Protein AF-A0AAN7IZ22-F1 (afdb_monomer)

Radius of gyration: 24.94 Å; Cα contacts (8 Å, |Δi|>4): 185; chains: 1; bounding box: 73×34×59 Å

Solvent-accessible surface area (backbone atoms only — not comparable to full-atom values): 11691 Å² total; per-residue (Å²): 132,84,76,83,79,81,74,82,70,82,78,85,75,83,84,73,94,66,84,79,81,67,75,83,78,78,84,82,81,90,82,88,85,87,81,94,75,95,69,92,73,77,70,77,57,48,61,16,77,81,82,70,44,76,33,49,74,93,47,44,45,75,55,95,71,52,89,74,51,36,32,33,68,61,50,31,53,49,52,54,50,36,51,74,72,71,39,57,85,40,52,45,90,50,91,90,50,83,41,62,60,56,68,79,67,40,55,90,57,39,57,68,71,57,52,52,52,44,52,52,42,44,59,54,67,71,55,53,73,88,29,53,47,54,43,60,50,81,95,64,49,46,79,45,76,58,85,78,66,76,95,53,48,76,40,66,39,90,88,78,67,47,59,23,21,60,75,80,56,36,66,57,76,86,90,85,132

Sequence (177 aa):
MSSVISSRINRESPTPLVEEEYCSSSMKNHNGKGKETGQSSHSSQTLCMICMDGKVTSEMFTNNSCTHSFCADCISQYVATKLQENISSVKCPDPNCRDLLEPQCCRDIIPQEVFDRWGDALCQSLILRSQKFYCPYKDCSAMLLDDGGELVTASECQNCRRLFCARCRVSWHAGIY

Mean predicted aligned error: 13.52 Å

Structure (mmCIF, N/CA/C/O backbone):
data_AF-A0AAN7IZ22-F1
#
_entry.id   AF-A0AAN7IZ22-F1
#
loop_
_atom_site.group_PDB
_atom_site.id
_atom_site.type_symbol
_atom_site.label_atom_id
_atom_site.label_alt_id
_atom_site.label_comp_id
_atom_site.label_asym_id
_atom_site.label_entity_id
_atom_site.label_seq_id
_atom_site.pdbx_PDB_ins_code
_atom_site.Cartn_x
_atom_site.Cartn_y
_atom_site.C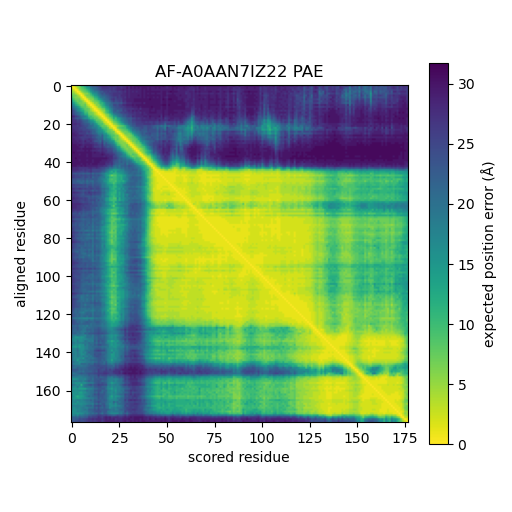artn_z
_atom_site.occupancy
_atom_site.B_iso_or_equiv
_atom_site.auth_seq_id
_atom_site.auth_comp_id
_atom_site.auth_asym_id
_atom_site.auth_atom_id
_atom_site.pdbx_PDB_model_num
ATOM 1 N N . MET A 1 1 ? 22.507 -22.922 -26.958 1.00 35.62 1 MET A N 1
ATOM 2 C CA . MET A 1 1 ? 22.661 -21.491 -26.623 1.00 35.62 1 MET A CA 1
ATOM 3 C C . MET A 1 1 ? 21.395 -21.091 -25.906 1.00 35.62 1 MET A C 1
ATOM 5 O O . MET A 1 1 ? 20.317 -21.342 -26.424 1.00 35.62 1 MET A O 1
ATOM 9 N N . SER A 1 2 ? 21.566 -20.782 -24.630 1.00 30.02 2 SER A N 1
ATOM 10 C CA . SER A 1 2 ? 20.849 -21.458 -23.552 1.00 30.02 2 SER A CA 1
ATOM 11 C C . SER A 1 2 ? 19.394 -21.038 -23.404 1.00 30.02 2 SER A C 1
ATOM 13 O O . SER A 1 2 ? 19.061 -19.859 -23.364 1.00 30.02 2 SER A O 1
ATOM 15 N N . SER A 1 3 ? 18.553 -22.064 -23.327 1.00 29.66 3 SER A N 1
ATOM 16 C CA . SER A 1 3 ? 17.127 -22.012 -23.066 1.00 29.66 3 SER A CA 1
ATOM 17 C C . SER A 1 3 ? 16.815 -21.303 -21.750 1.00 29.66 3 SER A C 1
ATOM 19 O O . SER A 1 3 ? 17.532 -21.450 -20.761 1.00 29.66 3 SER A O 1
ATOM 21 N N . VAL A 1 4 ? 15.691 -20.592 -21.746 1.00 34.78 4 VAL A N 1
ATOM 22 C CA . VAL A 1 4 ? 15.032 -20.064 -20.554 1.00 34.78 4 VAL A CA 1
ATOM 23 C C . VAL A 1 4 ? 14.775 -21.222 -19.590 1.00 34.78 4 VAL A C 1
ATOM 25 O O . VAL A 1 4 ? 13.954 -22.094 -19.874 1.00 34.78 4 VAL A O 1
ATOM 28 N N . ILE A 1 5 ? 15.450 -21.235 -18.441 1.00 31.55 5 ILE A N 1
ATOM 29 C CA . ILE A 1 5 ? 14.922 -21.963 -17.291 1.00 31.55 5 ILE A CA 1
ATOM 30 C C . ILE A 1 5 ? 13.798 -21.088 -16.753 1.00 31.55 5 ILE A C 1
ATOM 32 O O . ILE A 1 5 ? 14.019 -20.038 -16.154 1.00 31.55 5 ILE A O 1
ATOM 36 N N . SER A 1 6 ? 12.568 -21.510 -17.038 1.00 40.38 6 SER A N 1
ATOM 37 C CA . SER A 1 6 ? 11.410 -21.084 -16.273 1.00 40.38 6 SER A CA 1
ATOM 38 C C . SER A 1 6 ? 11.629 -21.554 -14.843 1.00 40.38 6 SER A C 1
ATOM 40 O O . SER A 1 6 ? 11.428 -22.723 -14.525 1.00 40.38 6 SER A O 1
ATOM 42 N N . SER A 1 7 ? 12.052 -20.650 -13.974 1.00 32.03 7 SER A N 1
ATOM 43 C CA . SER A 1 7 ? 11.978 -20.900 -12.547 1.00 32.03 7 SER A CA 1
ATOM 44 C C . SER A 1 7 ? 10.595 -20.456 -12.083 1.00 32.03 7 SER A C 1
ATOM 46 O O . SER A 1 7 ? 10.412 -19.353 -11.575 1.00 32.03 7 SER A O 1
ATOM 48 N N . ARG A 1 8 ? 9.600 -21.342 -12.237 1.00 49.38 8 ARG A N 1
ATOM 49 C CA . ARG A 1 8 ? 8.575 -21.459 -11.194 1.00 49.38 8 ARG A CA 1
ATOM 50 C C . ARG A 1 8 ? 9.318 -21.909 -9.944 1.00 49.38 8 ARG A C 1
ATOM 52 O O . ARG A 1 8 ? 9.562 -23.098 -9.766 1.00 49.38 8 ARG A O 1
ATOM 59 N N . ILE A 1 9 ? 9.725 -20.965 -9.109 1.00 36.72 9 ILE A N 1
ATOM 60 C CA . ILE A 1 9 ? 10.173 -21.307 -7.768 1.00 36.72 9 ILE A CA 1
ATOM 61 C C . ILE A 1 9 ? 8.914 -21.417 -6.913 1.00 36.72 9 ILE A C 1
ATOM 63 O O . ILE A 1 9 ? 8.447 -20.439 -6.340 1.00 36.72 9 ILE A O 1
ATOM 67 N N . 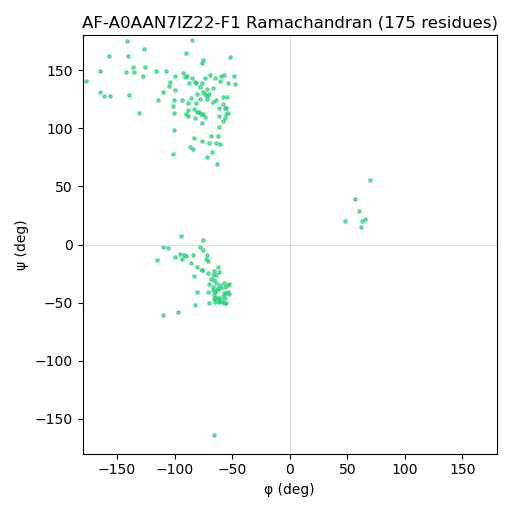ASN A 1 10 ? 8.383 -22.640 -6.841 1.00 41.31 10 ASN A N 1
ATOM 68 C CA . ASN A 1 10 ? 7.873 -23.135 -5.570 1.00 41.31 10 ASN A CA 1
ATOM 69 C C . ASN A 1 10 ? 9.038 -23.027 -4.582 1.00 41.31 10 ASN A C 1
ATOM 71 O O . ASN A 1 10 ? 10.034 -23.737 -4.714 1.00 41.31 10 ASN A O 1
ATOM 75 N N . ARG A 1 11 ? 8.944 -22.090 -3.640 1.00 30.34 11 ARG A N 1
ATOM 76 C CA . ARG A 1 11 ? 9.849 -21.999 -2.494 1.00 30.34 11 ARG A CA 1
ATOM 77 C C . ARG A 1 11 ? 9.107 -22.593 -1.305 1.00 30.34 11 ARG A C 1
ATOM 79 O O . ARG A 1 11 ? 8.581 -21.877 -0.467 1.00 30.34 11 ARG A O 1
ATOM 86 N N . GLU A 1 12 ? 9.056 -23.918 -1.260 1.00 44.09 12 GLU A N 1
ATOM 87 C CA . GLU A 1 12 ? 9.020 -24.611 0.024 1.00 44.09 12 GLU A CA 1
ATOM 88 C C . GLU A 1 12 ? 10.456 -24.624 0.549 1.00 44.09 12 GLU A C 1
ATOM 90 O O . GLU A 1 12 ? 11.346 -25.206 -0.069 1.00 44.09 12 GLU A O 1
ATOM 95 N N . SER A 1 13 ? 10.704 -23.919 1.651 1.00 35.62 13 SER A N 1
ATOM 96 C CA . SER A 1 13 ? 11.933 -24.041 2.444 1.00 35.62 13 SER A CA 1
ATOM 97 C C . SER A 1 13 ? 11.714 -23.376 3.811 1.00 35.62 13 SER A C 1
ATOM 99 O O . SER A 1 13 ? 10.882 -22.479 3.929 1.00 35.62 13 SER A O 1
ATOM 101 N N . PRO A 1 14 ? 12.395 -23.882 4.846 1.00 33.84 14 PRO A N 1
ATOM 102 C CA . PRO A 1 14 ? 11.817 -24.458 6.052 1.00 33.84 14 PRO A CA 1
ATOM 103 C C . PRO A 1 14 ? 11.280 -23.404 7.020 1.00 33.84 14 PRO A C 1
ATOM 105 O O . PRO A 1 14 ? 11.941 -22.404 7.287 1.00 33.84 14 PRO A O 1
ATOM 108 N N . THR A 1 15 ? 10.119 -23.688 7.602 1.00 31.62 15 THR A N 1
ATOM 109 C CA . THR A 1 15 ? 9.560 -22.977 8.754 1.00 31.62 15 THR A CA 1
ATOM 110 C C . THR A 1 15 ? 10.553 -22.983 9.924 1.00 31.62 15 THR A C 1
ATOM 112 O O . THR A 1 15 ? 10.839 -24.058 10.462 1.00 31.62 15 THR A O 1
ATOM 115 N N . PRO A 1 16 ? 11.054 -21.826 10.390 1.00 31.09 16 PRO A N 1
ATOM 116 C CA . PRO A 1 16 ? 11.344 -21.667 11.803 1.00 31.09 16 PRO A CA 1
ATOM 117 C C . PRO A 1 16 ? 9.987 -21.613 12.510 1.00 31.09 16 PRO A C 1
ATOM 119 O O . PRO A 1 16 ? 9.101 -20.876 12.082 1.00 31.09 16 PRO A O 1
ATOM 122 N N . LEU A 1 17 ? 9.802 -22.413 13.558 1.00 39.09 17 LEU A N 1
ATOM 123 C CA . LEU A 1 17 ? 8.637 -22.323 14.436 1.00 39.09 17 LEU A CA 1
ATOM 124 C C . LEU A 1 17 ? 8.662 -20.957 15.140 1.00 39.09 17 LEU A C 1
ATOM 126 O O . LEU A 1 17 ? 9.241 -20.815 16.212 1.00 39.09 17 LEU A O 1
ATOM 130 N N . VAL A 1 18 ? 8.093 -19.943 14.498 1.00 35.09 18 VAL A N 1
ATOM 131 C CA . VAL A 1 18 ? 7.563 -18.756 15.160 1.00 35.09 18 VAL A CA 1
ATOM 132 C C . VAL A 1 18 ? 6.061 -18.964 15.206 1.00 35.09 18 VAL A C 1
ATOM 134 O O . VAL A 1 18 ? 5.432 -19.206 14.181 1.00 35.09 18 VAL A O 1
ATOM 137 N N . GLU A 1 19 ? 5.529 -19.011 16.419 1.00 30.28 19 GLU A N 1
ATOM 138 C CA . GLU A 1 19 ? 4.123 -19.262 16.705 1.00 30.28 19 GLU A CA 1
ATOM 139 C C . GLU A 1 19 ? 3.265 -18.272 15.904 1.00 30.28 19 GLU A C 1
ATOM 141 O O . GLU A 1 19 ? 3.339 -17.060 16.103 1.00 30.28 19 GLU A O 1
ATOM 146 N N . GLU A 1 20 ? 2.499 -18.782 14.937 1.00 35.19 20 GLU A N 1
ATOM 147 C CA . GLU A 1 20 ? 1.505 -17.992 14.219 1.00 35.19 20 GLU A CA 1
ATOM 148 C C . GLU A 1 20 ? 0.383 -17.647 15.205 1.00 35.19 20 GLU A C 1
ATOM 150 O O . GLU A 1 20 ? -0.564 -18.414 15.383 1.00 35.19 20 GLU A O 1
ATOM 155 N N . GLU A 1 21 ? 0.467 -16.485 15.856 1.00 40.56 21 GLU A N 1
ATOM 156 C CA . GLU A 1 21 ? -0.692 -15.882 16.517 1.00 40.56 21 GLU A CA 1
ATOM 157 C C . GLU A 1 21 ? -1.649 -15.341 15.448 1.00 40.56 21 GLU A C 1
ATOM 159 O O . GLU A 1 21 ? -1.735 -14.147 15.157 1.00 40.56 21 GLU A O 1
ATOM 164 N N . TYR A 1 22 ? -2.356 -16.276 14.816 1.00 45.25 22 TYR A N 1
ATOM 165 C CA . TYR A 1 22 ? -3.443 -16.019 13.887 1.00 45.25 22 TYR A CA 1
ATOM 166 C C . TYR A 1 22 ? -4.528 -15.190 14.583 1.00 45.25 22 TYR A C 1
ATOM 168 O O . TYR A 1 22 ? -5.028 -15.553 15.652 1.00 45.25 22 TYR A O 1
ATOM 176 N N . CYS A 1 23 ? -4.907 -14.066 13.971 1.00 48.41 23 CYS A N 1
ATOM 177 C CA . CYS A 1 23 ? -6.002 -13.238 14.459 1.00 48.41 23 CYS A CA 1
ATOM 178 C C . CYS A 1 23 ? -7.275 -14.095 14.528 1.00 48.41 23 CYS A C 1
ATOM 180 O O . CYS A 1 23 ? -7.700 -14.678 13.531 1.00 48.41 23 CYS A O 1
ATOM 182 N N . SER A 1 24 ? -7.868 -14.216 15.717 1.00 42.28 24 SER A N 1
ATOM 183 C CA . SER A 1 24 ? -9.087 -15.000 15.915 1.00 42.28 24 SER A CA 1
ATOM 184 C C . SER A 1 24 ? -10.269 -14.299 15.240 1.00 42.28 24 SER A C 1
ATOM 186 O O . SER A 1 24 ? -10.983 -13.518 15.866 1.00 42.28 24 SER A O 1
ATOM 188 N N . SER A 1 25 ? -10.484 -14.573 13.951 1.00 40.84 25 SER A N 1
ATOM 189 C CA . SER A 1 25 ? -11.670 -14.133 13.217 1.00 40.84 25 SER A CA 1
ATOM 190 C C . SER A 1 25 ? -12.920 -14.739 13.856 1.00 40.84 25 SER A C 1
ATOM 192 O O . SER A 1 25 ? -13.169 -15.944 13.789 1.00 40.84 25 SER A O 1
ATOM 194 N N . SER A 1 26 ? -13.733 -13.897 14.493 1.00 44.09 26 SER A N 1
ATOM 195 C CA . SER A 1 26 ? -15.027 -14.305 15.035 1.00 44.09 26 SER A CA 1
ATOM 196 C C . SER A 1 26 ? -16.032 -14.469 13.887 1.00 44.09 26 SER A C 1
ATOM 198 O O . SER A 1 26 ? -16.403 -13.499 13.224 1.00 44.09 26 SER A O 1
ATOM 200 N N . MET A 1 27 ? -16.462 -15.708 13.624 1.00 36.00 27 MET A N 1
ATOM 201 C CA . MET A 1 27 ? -17.456 -16.038 12.596 1.00 36.00 27 MET A CA 1
ATOM 202 C C . MET A 1 27 ? -18.801 -15.355 12.902 1.00 36.00 27 MET A C 1
ATOM 204 O O . MET A 1 27 ? -19.443 -15.655 13.909 1.00 36.00 27 MET A O 1
ATOM 208 N N . LYS A 1 28 ? -19.274 -14.467 12.018 1.00 41.50 28 LYS A N 1
ATOM 209 C CA . LYS A 1 28 ? -20.623 -13.880 12.104 1.00 41.50 28 LYS A CA 1
ATOM 210 C C . LYS A 1 28 ? -21.623 -14.749 11.337 1.00 41.50 28 LYS A C 1
ATOM 212 O O . LYS A 1 28 ? -21.590 -14.808 10.113 1.00 41.50 28 LYS A O 1
ATOM 217 N N . ASN A 1 29 ? -22.542 -15.389 12.061 1.00 32.16 29 ASN A N 1
ATOM 218 C CA . ASN A 1 29 ? -23.747 -15.992 11.491 1.00 32.16 29 ASN A CA 1
ATOM 219 C C . ASN A 1 29 ? -24.872 -14.950 11.449 1.00 32.16 29 ASN A C 1
ATOM 221 O O . ASN A 1 29 ? -25.289 -14.434 12.485 1.00 32.16 29 ASN A O 1
ATOM 225 N N . HIS A 1 30 ? -25.401 -14.679 10.257 1.00 44.66 30 HIS A N 1
ATOM 226 C CA . HIS A 1 30 ? -26.660 -13.960 10.094 1.00 44.66 30 HIS A CA 1
ATOM 227 C C . HIS A 1 30 ? -27.826 -14.949 10.118 1.00 44.66 30 HIS A C 1
ATOM 229 O O . HIS A 1 30 ? -27.983 -15.738 9.191 1.00 44.66 30 HIS A O 1
ATOM 235 N N . ASN A 1 31 ? -28.700 -14.842 11.119 1.00 34.19 31 ASN A N 1
ATOM 236 C CA . ASN A 1 31 ? -30.130 -15.027 10.890 1.00 34.19 31 ASN A CA 1
ATOM 237 C C . ASN A 1 31 ? -30.943 -14.298 11.966 1.00 34.19 31 ASN A C 1
ATOM 239 O O . ASN A 1 31 ? -30.704 -14.471 13.158 1.00 34.19 31 ASN A O 1
ATOM 243 N N . GLY A 1 32 ? -31.895 -13.473 11.538 1.00 40.22 32 GLY A N 1
ATOM 244 C CA . GLY A 1 32 ? -32.789 -12.738 12.427 1.00 40.22 32 GLY A CA 1
ATOM 245 C C . GLY A 1 32 ? -34.158 -13.402 12.557 1.00 40.22 32 GLY A C 1
ATOM 246 O O . GLY A 1 32 ? -34.696 -13.910 11.577 1.00 40.22 32 GLY A O 1
ATOM 247 N N . LYS A 1 33 ? -34.755 -13.319 13.751 1.00 35.25 33 LYS A N 1
ATOM 248 C CA . LYS A 1 33 ? -36.136 -12.848 13.987 1.00 35.25 33 LYS A CA 1
ATOM 249 C C . LYS A 1 33 ? -36.439 -12.813 15.486 1.00 35.25 33 LYS A C 1
ATOM 251 O O . LYS A 1 33 ? -35.983 -13.662 16.241 1.00 35.25 33 LYS A O 1
ATOM 256 N N . GLY A 1 34 ? -37.160 -11.768 15.888 1.00 43.06 34 GLY A N 1
ATOM 257 C CA . GLY A 1 34 ? -37.189 -11.253 17.254 1.00 43.06 34 GLY A CA 1
ATOM 258 C C . GLY A 1 34 ? -38.156 -11.911 18.234 1.00 43.06 34 GLY A C 1
ATOM 259 O O . GLY A 1 34 ? -38.989 -12.743 17.877 1.00 43.06 34 GLY A O 1
ATOM 260 N N . LYS A 1 35 ? -38.063 -11.432 19.478 1.00 33.25 35 LYS A N 1
ATOM 261 C CA . LYS A 1 35 ? -39.174 -11.275 20.419 1.00 33.25 35 LYS A CA 1
ATOM 262 C C . LYS A 1 35 ? -38.745 -10.361 21.565 1.00 33.25 35 LYS A C 1
ATOM 264 O O . LYS A 1 35 ? -37.677 -10.533 22.142 1.00 33.25 35 LYS A O 1
ATOM 269 N N . GLU A 1 36 ? -39.590 -9.383 21.852 1.00 55.62 36 GLU A N 1
ATOM 270 C CA . GLU A 1 36 ? -39.454 -8.429 22.946 1.00 55.62 36 GLU A CA 1
ATOM 271 C C . GLU A 1 36 ? -39.719 -9.130 24.281 1.00 55.62 36 GLU A C 1
ATOM 273 O O . GLU A 1 36 ? -40.760 -9.759 24.446 1.00 55.62 36 GLU A O 1
ATOM 278 N N . THR A 1 37 ? -38.804 -8.994 25.241 1.00 36.72 37 THR A N 1
ATOM 279 C CA . THR A 1 37 ? -39.136 -8.951 26.674 1.00 36.72 37 THR A CA 1
ATOM 280 C C . THR A 1 37 ? -37.957 -8.343 27.420 1.00 36.72 37 THR A C 1
ATOM 282 O O . THR A 1 37 ? -36.816 -8.757 27.231 1.00 36.72 37 THR A O 1
ATOM 285 N N . GLY A 1 38 ? -38.237 -7.318 28.222 1.00 53.78 38 GLY A N 1
ATOM 286 C CA . GLY A 1 38 ? -37.229 -6.543 28.927 1.00 53.78 38 GLY A CA 1
ATOM 287 C C . GLY A 1 38 ? -36.463 -7.364 29.956 1.00 53.78 38 GLY A C 1
ATOM 288 O O . GLY A 1 38 ? -37.046 -7.898 30.893 1.00 53.78 38 GLY A O 1
ATOM 289 N N . GLN A 1 39 ? -35.144 -7.363 29.810 1.00 41.59 39 GLN A N 1
ATOM 290 C CA . GLN A 1 39 ? -34.175 -7.482 30.888 1.00 41.59 39 GLN A CA 1
ATOM 291 C C . GLN A 1 39 ? -33.049 -6.508 30.542 1.00 41.59 39 GLN A C 1
ATOM 293 O O . GLN A 1 39 ? -32.564 -6.497 29.413 1.00 41.59 39 GLN A O 1
ATOM 298 N N . SER A 1 40 ? -32.675 -5.650 31.491 1.00 52.59 40 SER A N 1
ATOM 299 C CA . SER A 1 40 ? -31.489 -4.801 31.378 1.00 52.59 40 SER A CA 1
ATOM 300 C C . SER A 1 40 ? -30.251 -5.696 31.419 1.00 52.59 40 SER A C 1
ATOM 302 O O . SER A 1 40 ? -29.614 -5.887 32.452 1.00 52.59 40 SER A O 1
ATOM 304 N N . SER A 1 41 ? -29.941 -6.323 30.290 1.00 50.78 41 SER A N 1
ATOM 305 C CA . SER A 1 41 ? -28.617 -6.844 30.017 1.00 50.78 41 SER A CA 1
ATOM 306 C C . SER A 1 41 ? -27.766 -5.634 29.671 1.00 50.78 41 SER A C 1
ATOM 308 O O . SER A 1 41 ? -27.702 -5.228 28.512 1.00 50.78 41 SER A O 1
ATOM 310 N N . HIS A 1 42 ? -27.154 -5.015 30.682 1.00 55.75 42 HIS A N 1
ATOM 311 C CA . HIS A 1 42 ? -26.012 -4.140 30.449 1.00 55.75 42 HIS A CA 1
ATOM 312 C C . HIS A 1 42 ? -24.919 -4.999 29.805 1.00 55.75 42 HIS A C 1
ATOM 314 O O . HIS A 1 42 ? -24.082 -5.578 30.492 1.00 55.75 42 HIS A O 1
ATOM 320 N N . SER A 1 43 ? -24.954 -5.136 28.478 1.00 68.19 43 SER A N 1
ATOM 321 C CA . SER A 1 43 ? -23.797 -5.584 27.719 1.00 68.19 43 SER A CA 1
ATOM 322 C C . SER A 1 43 ? -22.680 -4.615 28.074 1.00 68.19 43 SER A C 1
ATOM 324 O O . SER A 1 43 ? -22.840 -3.412 27.860 1.00 68.19 43 SER A O 1
ATOM 326 N N . SER A 1 44 ? -21.602 -5.100 28.681 1.00 83.69 44 SER A N 1
ATOM 327 C CA . SER A 1 44 ? -20.451 -4.267 29.009 1.00 83.69 44 SER A CA 1
ATOM 328 C C . SER A 1 44 ? -19.933 -3.643 27.713 1.00 83.69 44 SER A C 1
ATOM 330 O O . SER A 1 44 ? -19.399 -4.341 26.856 1.00 83.69 44 SER A O 1
ATOM 332 N N . GLN A 1 45 ? -20.184 -2.348 27.534 1.00 91.81 45 GLN A N 1
ATOM 333 C CA . GLN A 1 45 ? -19.705 -1.595 26.383 1.00 91.81 45 GLN A CA 1
ATOM 334 C C . GLN A 1 45 ? -18.282 -1.111 26.657 1.00 91.81 45 GLN A C 1
ATOM 336 O O . GLN A 1 45 ? -17.950 -0.726 27.779 1.00 91.81 45 GLN A O 1
ATOM 341 N N . THR A 1 46 ? -17.452 -1.107 25.623 1.00 93.94 46 THR A N 1
ATOM 342 C CA . THR A 1 46 ? -16.117 -0.509 25.633 1.00 93.94 46 THR A CA 1
ATOM 343 C C . THR A 1 46 ? -16.165 0.816 24.883 1.00 93.94 46 THR A C 1
ATOM 345 O O . THR A 1 46 ? -16.845 0.935 23.867 1.00 93.94 46 THR A O 1
ATOM 348 N N . LEU A 1 47 ? -15.467 1.829 25.390 1.00 96.00 47 LEU A N 1
ATOM 349 C CA . LEU A 1 47 ? -15.415 3.146 24.761 1.00 96.00 47 LEU A CA 1
ATOM 350 C C . LEU A 1 47 ? -14.403 3.146 23.606 1.00 96.00 47 LEU A C 1
ATOM 352 O O . LEU A 1 47 ? -13.252 2.751 23.791 1.00 96.00 47 LEU A O 1
ATOM 356 N N . CYS A 1 48 ? -14.810 3.614 22.427 1.00 97.31 48 CYS A N 1
ATOM 357 C CA . CYS A 1 48 ? -13.889 3.869 21.321 1.00 97.31 48 CYS A CA 1
ATOM 358 C C . CYS A 1 48 ? -13.138 5.187 21.548 1.00 97.31 48 CYS A C 1
ATOM 360 O O . CYS A 1 48 ? -13.762 6.238 21.655 1.00 97.31 48 CYS A O 1
ATOM 362 N N . MET A 1 49 ? -11.804 5.168 21.530 1.00 95.81 49 MET A N 1
ATOM 363 C CA . MET A 1 49 ? -10.988 6.364 21.796 1.00 95.81 49 MET A CA 1
ATOM 364 C C . MET A 1 49 ? -10.935 7.381 20.638 1.00 95.81 49 MET A C 1
ATOM 366 O O . MET A 1 49 ? -10.348 8.449 20.796 1.00 95.81 49 MET A O 1
ATOM 370 N N . ILE A 1 50 ? -11.529 7.070 19.478 1.00 97.25 50 ILE A N 1
ATOM 371 C CA . ILE A 1 50 ? -11.610 7.988 18.324 1.00 97.25 50 ILE A CA 1
ATOM 372 C C . ILE A 1 50 ? -12.959 8.707 18.296 1.00 97.25 50 ILE A C 1
ATOM 374 O O . ILE A 1 50 ? -12.997 9.934 18.311 1.00 97.25 50 ILE A O 1
ATOM 378 N N . CYS A 1 51 ? -14.066 7.958 18.248 1.00 97.81 51 CYS A N 1
ATOM 379 C CA . CYS A 1 51 ? -15.405 8.548 18.160 1.00 97.81 51 CYS A CA 1
ATOM 380 C C . CYS A 1 51 ? -16.052 8.820 19.524 1.00 97.81 51 CYS A C 1
ATOM 382 O O . CYS A 1 51 ? -17.064 9.506 19.571 1.00 97.81 51 CYS A O 1
ATOM 384 N N . MET A 1 52 ? -15.465 8.322 20.619 1.00 96.31 52 MET A N 1
ATOM 385 C CA . MET A 1 52 ? -15.977 8.456 21.991 1.00 96.31 52 MET A CA 1
ATOM 386 C C . MET A 1 52 ? -17.347 7.796 22.227 1.00 96.31 52 MET A C 1
ATOM 388 O O . MET A 1 52 ? -18.020 8.102 23.209 1.00 96.31 52 MET A O 1
ATOM 392 N N . ASP A 1 53 ? -17.743 6.851 21.370 1.00 97.19 53 ASP A N 1
ATOM 393 C CA . ASP A 1 53 ? -18.977 6.079 21.533 1.00 97.19 53 ASP A CA 1
ATOM 394 C C . ASP A 1 53 ? -18.737 4.769 22.292 1.00 97.19 53 ASP A C 1
ATOM 396 O O . ASP A 1 53 ? -17.694 4.121 22.142 1.00 97.19 53 ASP A O 1
ATOM 400 N N . GLY A 1 54 ? -19.744 4.343 23.060 1.00 96.19 54 GLY A N 1
ATOM 401 C CA . GLY A 1 54 ? -19.806 3.006 23.647 1.00 96.19 54 GLY A CA 1
ATOM 402 C C . GLY A 1 54 ? -20.140 1.955 22.590 1.00 96.19 54 GLY A C 1
ATOM 403 O O . GLY A 1 54 ? -21.099 2.103 21.833 1.00 96.19 54 GLY A O 1
ATOM 404 N N . LYS A 1 55 ? -19.346 0.890 22.541 1.00 96.19 55 LYS A N 1
ATOM 405 C CA . LYS A 1 55 ? -19.440 -0.186 21.552 1.00 96.19 55 LYS A CA 1
ATOM 406 C C . LYS A 1 55 ? -19.504 -1.532 22.241 1.00 96.19 55 LYS A C 1
ATOM 408 O O . LYS A 1 55 ? -18.871 -1.744 23.275 1.00 96.19 55 LYS A O 1
ATOM 413 N N . VAL A 1 56 ? -20.261 -2.460 21.673 1.00 95.00 56 VAL A N 1
ATOM 414 C CA . VAL A 1 56 ? -20.224 -3.854 22.133 1.00 95.00 56 VAL A CA 1
ATOM 415 C C . VAL A 1 56 ? -18.947 -4.535 21.639 1.00 95.00 56 VAL A C 1
ATOM 417 O O . VAL A 1 56 ? -18.352 -4.113 20.651 1.00 95.00 56 VAL A O 1
ATOM 420 N N . THR A 1 57 ? -18.525 -5.620 22.290 1.00 92.19 57 THR A N 1
ATOM 421 C CA . THR A 1 57 ? -17.275 -6.327 21.953 1.00 92.19 57 THR A CA 1
ATOM 422 C C . THR A 1 57 ? -17.172 -6.717 20.473 1.00 92.19 57 THR A C 1
ATOM 424 O O . THR A 1 57 ? -16.091 -6.653 19.905 1.00 92.19 57 THR A O 1
ATOM 427 N N . SER A 1 58 ? -18.285 -7.059 19.815 1.00 92.31 58 SER A N 1
ATOM 428 C CA . SER A 1 58 ? -18.321 -7.426 18.387 1.00 92.31 58 SER A CA 1
ATOM 429 C C . SER A 1 58 ? -18.129 -6.256 17.409 1.00 92.31 58 SER A C 1
ATOM 431 O O . SER A 1 58 ? -17.945 -6.490 16.211 1.00 92.31 58 SER A O 1
ATOM 433 N N . GLU A 1 59 ? -18.210 -5.018 17.897 1.00 94.81 59 GLU A N 1
ATOM 434 C CA . GLU A 1 59 ? -17.953 -3.781 17.148 1.00 94.81 59 GLU A CA 1
ATOM 435 C C . GLU A 1 59 ? -16.546 -3.228 17.417 1.00 94.81 59 GLU A C 1
ATOM 437 O O . GLU A 1 59 ? -16.101 -2.308 16.728 1.00 94.81 59 GLU A O 1
ATOM 442 N N . MET A 1 60 ? -15.846 -3.767 18.419 1.00 95.19 60 MET A N 1
ATOM 443 C CA . MET A 1 60 ? -14.484 -3.371 18.752 1.00 95.19 60 MET A CA 1
ATOM 444 C C . MET A 1 60 ? -13.482 -4.073 17.843 1.00 95.19 60 MET A C 1
ATOM 446 O O . MET A 1 60 ? -13.595 -5.261 17.549 1.00 95.19 60 MET A O 1
ATOM 450 N N . PHE A 1 61 ? -12.477 -3.324 17.409 1.00 95.38 61 PHE A N 1
ATOM 451 C CA . PHE A 1 61 ? -11.312 -3.871 16.739 1.00 95.38 61 PHE A CA 1
ATOM 452 C C . PHE A 1 61 ? -10.323 -4.395 17.779 1.00 95.38 61 PHE A C 1
ATOM 454 O O . PHE A 1 61 ? -10.115 -3.770 18.820 1.00 95.38 61 PHE A O 1
ATOM 461 N N . THR A 1 62 ? -9.702 -5.537 17.493 1.00 88.56 62 THR A N 1
ATOM 462 C CA . THR A 1 62 ? -8.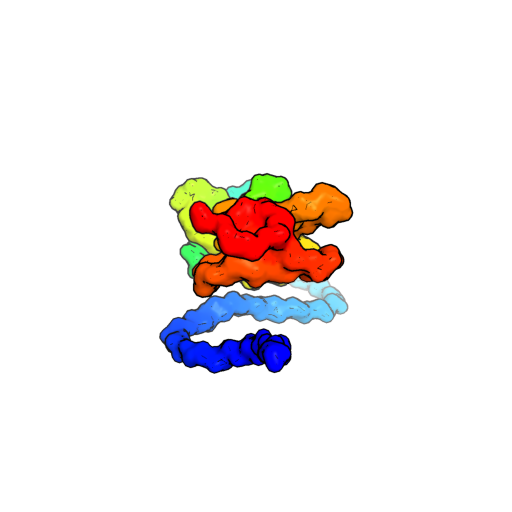643 -6.106 18.331 1.00 88.56 62 THR A CA 1
ATOM 463 C C . THR A 1 62 ? -7.343 -6.100 17.548 1.00 88.56 62 THR A C 1
ATOM 465 O O . THR A 1 62 ? -7.274 -6.638 16.445 1.00 88.56 62 THR A O 1
ATOM 468 N N . ASN A 1 63 ? -6.321 -5.472 18.123 1.00 85.62 63 ASN A N 1
ATOM 469 C CA . ASN A 1 63 ? -4.964 -5.516 17.608 1.00 85.62 63 ASN A CA 1
ATOM 470 C C . ASN A 1 63 ? -4.128 -6.448 18.488 1.00 85.62 63 ASN A C 1
ATOM 472 O O . ASN A 1 63 ? -4.195 -6.345 19.710 1.00 85.62 63 ASN A O 1
ATOM 476 N N . ASN A 1 64 ? -3.303 -7.301 17.886 1.00 85.31 64 ASN A N 1
ATOM 477 C CA . ASN A 1 64 ? -2.451 -8.218 18.647 1.00 85.31 64 ASN A CA 1
ATOM 478 C C . ASN A 1 64 ? -1.236 -7.496 19.256 1.00 85.31 64 ASN A C 1
ATOM 480 O O . ASN A 1 64 ? -0.669 -7.956 20.240 1.00 85.31 64 ASN A O 1
ATOM 484 N N . SER A 1 65 ? -0.846 -6.344 18.701 1.00 87.56 65 SER A N 1
ATOM 485 C CA . SER A 1 65 ? 0.375 -5.636 19.099 1.00 87.56 65 SER A CA 1
ATOM 486 C C . SER A 1 65 ? 0.175 -4.564 20.179 1.00 87.56 65 SER A C 1
ATOM 488 O O . SER A 1 65 ? 1.155 -4.124 20.768 1.00 87.56 65 SER A O 1
ATOM 490 N N . CYS A 1 66 ? -1.064 -4.158 20.495 1.00 93.81 66 CYS A N 1
ATOM 491 C CA . CYS A 1 66 ? -1.344 -3.189 21.566 1.00 93.81 66 CYS A CA 1
ATOM 492 C C . CYS A 1 66 ? -2.778 -3.300 22.117 1.00 93.81 66 CYS A C 1
ATOM 494 O O . CYS A 1 66 ? -3.674 -3.777 21.430 1.00 93.81 66 CYS A O 1
ATOM 496 N N . THR A 1 67 ? -3.037 -2.746 23.305 1.00 92.44 67 THR A N 1
ATOM 497 C CA . THR A 1 67 ? -4.347 -2.806 23.994 1.00 92.44 67 THR A CA 1
ATOM 498 C C . THR A 1 67 ? -5.267 -1.600 23.747 1.00 92.44 67 THR A C 1
ATOM 500 O O . THR A 1 67 ? -6.313 -1.466 24.390 1.00 92.44 67 THR A O 1
ATOM 503 N N . HIS A 1 68 ? -4.900 -0.694 22.837 1.00 95.31 68 HIS A N 1
ATOM 504 C CA . HIS A 1 68 ? -5.687 0.509 22.563 1.00 95.31 68 HIS A CA 1
ATOM 505 C C . HIS A 1 68 ? -7.040 0.166 21.925 1.00 95.31 68 HIS A C 1
ATOM 507 O O . HIS A 1 68 ? -7.133 -0.645 21.007 1.00 95.31 68 HIS A O 1
ATOM 513 N N . SER A 1 69 ? -8.098 0.798 22.434 1.00 94.56 69 SER A N 1
ATOM 514 C CA . SER A 1 69 ? -9.484 0.433 22.140 1.00 94.56 69 SER A CA 1
ATOM 515 C C . SER A 1 69 ? -10.111 1.349 21.090 1.00 94.56 69 SER A C 1
ATOM 517 O O . SER A 1 69 ? -10.376 2.527 21.339 1.00 94.56 69 SER A O 1
ATOM 519 N N . PHE A 1 70 ? -10.406 0.781 19.921 1.00 97.06 70 PHE A N 1
ATOM 520 C CA . PHE A 1 70 ? -11.057 1.468 18.807 1.00 97.06 70 PHE A CA 1
ATOM 521 C C . PHE A 1 70 ? -12.162 0.592 18.221 1.00 97.06 70 PHE A C 1
ATOM 523 O O . PHE A 1 70 ? -12.052 -0.632 18.223 1.00 97.06 70 PHE A O 1
ATOM 530 N N . CYS A 1 71 ? -13.225 1.200 17.698 1.00 97.56 71 CYS A N 1
ATOM 531 C CA . CYS A 1 71 ? -14.232 0.448 16.957 1.00 97.56 71 CYS A CA 1
ATOM 532 C C . CYS A 1 71 ? -13.740 0.094 15.547 1.00 97.56 71 CYS A C 1
ATOM 534 O O . CYS A 1 71 ? -12.889 0.786 14.978 1.00 97.56 71 CYS A O 1
ATOM 536 N N . ALA A 1 72 ? -14.312 -0.965 14.976 1.00 96.94 72 ALA A N 1
ATOM 537 C CA . ALA A 1 72 ? -14.015 -1.428 13.625 1.00 96.94 72 ALA A CA 1
ATOM 538 C C . ALA A 1 72 ? -14.206 -0.324 12.571 1.00 96.94 72 ALA A C 1
ATOM 540 O O . ALA A 1 72 ? -13.344 -0.151 11.713 1.00 96.94 72 ALA A O 1
ATOM 541 N N . ASP A 1 73 ? -15.276 0.471 12.678 1.00 97.25 73 ASP A N 1
ATOM 542 C CA . ASP A 1 73 ? -15.572 1.551 11.726 1.00 97.25 73 ASP A CA 1
ATOM 543 C C . ASP A 1 73 ? -14.477 2.628 11.726 1.00 97.25 73 ASP A C 1
ATOM 545 O O . ASP A 1 73 ? -13.989 3.033 10.669 1.00 97.25 73 ASP A O 1
ATOM 549 N N . CYS A 1 74 ? -14.036 3.059 12.915 1.00 98.19 74 CYS A N 1
ATOM 550 C CA . CYS A 1 74 ? -12.977 4.056 13.044 1.00 98.19 74 CYS A CA 1
ATOM 551 C C . CYS A 1 74 ? -11.641 3.534 12.513 1.00 98.19 74 CYS A C 1
ATOM 553 O O . CYS A 1 74 ? -10.933 4.281 11.841 1.00 98.19 74 CYS A O 1
ATOM 555 N N . ILE A 1 75 ? -11.298 2.268 12.774 1.00 97.44 75 ILE A N 1
ATOM 556 C CA . ILE A 1 75 ? -10.079 1.661 12.222 1.00 97.44 75 ILE A CA 1
ATOM 557 C C . ILE A 1 75 ? -10.169 1.541 10.705 1.00 97.44 75 ILE A C 1
ATOM 559 O O . ILE A 1 75 ? -9.219 1.899 10.013 1.00 97.44 75 ILE A O 1
ATOM 563 N N . SER A 1 76 ? -11.315 1.115 10.177 1.00 96.88 76 SER A N 1
ATOM 564 C CA . SER A 1 76 ? -11.535 0.984 8.739 1.00 96.88 76 SER A CA 1
ATOM 565 C C . SER A 1 76 ? -11.333 2.317 8.012 1.00 96.88 76 SER A C 1
ATOM 567 O O . SER A 1 76 ? -10.541 2.417 7.070 1.00 96.88 76 SER A O 1
ATOM 569 N N . GLN A 1 77 ? -11.953 3.384 8.522 1.00 97.38 77 GLN A N 1
ATOM 570 C CA . GLN A 1 77 ? -11.798 4.730 7.976 1.00 97.38 77 GLN A CA 1
ATOM 571 C C . GLN A 1 77 ? -10.376 5.280 8.155 1.00 97.38 77 GLN A C 1
ATOM 573 O O . GLN A 1 77 ? -9.841 5.927 7.249 1.00 97.38 77 GLN A O 1
ATOM 578 N N . TYR A 1 78 ? -9.745 5.020 9.300 1.00 97.50 78 TYR A N 1
ATOM 579 C CA . TYR A 1 78 ? -8.372 5.438 9.573 1.00 97.50 78 TYR A CA 1
ATOM 580 C C . TYR A 1 78 ? -7.384 4.801 8.588 1.00 97.50 78 TYR A C 1
ATOM 582 O O . TYR A 1 78 ? -6.601 5.516 7.961 1.00 97.50 78 TYR A O 1
ATOM 590 N N . VAL A 1 79 ? -7.466 3.481 8.391 1.00 97.06 79 VAL A N 1
ATOM 591 C CA . VAL A 1 79 ? -6.649 2.738 7.420 1.00 97.06 79 VAL A CA 1
ATOM 592 C C . VAL A 1 79 ? -6.851 3.302 6.017 1.00 97.06 79 VAL A C 1
ATOM 594 O O . VAL A 1 79 ? -5.877 3.658 5.353 1.00 97.06 79 VAL A O 1
ATOM 597 N N . ALA A 1 80 ? -8.104 3.457 5.577 1.00 95.81 80 ALA A N 1
ATOM 598 C CA . ALA A 1 80 ? -8.408 4.011 4.260 1.00 95.81 80 ALA A CA 1
ATOM 599 C C . ALA A 1 80 ? -7.795 5.409 4.065 1.00 95.81 80 ALA A C 1
ATOM 601 O O . ALA A 1 80 ? -7.214 5.691 3.015 1.00 95.81 80 ALA A O 1
ATOM 602 N N . THR A 1 81 ? -7.860 6.259 5.093 1.00 96.25 81 THR A N 1
ATOM 603 C CA . THR A 1 81 ? -7.267 7.605 5.079 1.00 96.25 81 THR A CA 1
ATOM 604 C C . THR A 1 81 ? -5.742 7.541 4.970 1.00 96.25 81 THR A C 1
ATOM 606 O O . THR A 1 81 ? -5.157 8.219 4.128 1.00 96.25 81 THR A O 1
ATOM 609 N N . LYS A 1 82 ? -5.074 6.677 5.746 1.00 96.44 82 LYS A N 1
ATOM 610 C CA . LYS A 1 82 ? -3.609 6.531 5.686 1.00 96.44 82 LYS A CA 1
ATOM 611 C C . LYS A 1 82 ? -3.123 6.051 4.323 1.00 96.44 82 LYS A C 1
ATOM 613 O O . LYS A 1 82 ? -2.126 6.554 3.810 1.00 96.44 82 LYS A O 1
ATOM 618 N N . LEU A 1 83 ? -3.865 5.150 3.688 1.00 94.56 83 LEU A N 1
ATOM 619 C CA . LEU A 1 83 ? -3.547 4.686 2.339 1.00 94.56 83 LEU A CA 1
ATOM 620 C C . LEU A 1 83 ? -3.777 5.765 1.274 1.00 94.56 83 LEU A C 1
ATOM 622 O O . LEU A 1 83 ? -3.010 5.838 0.317 1.00 94.56 83 LEU A O 1
ATOM 626 N N . GLN A 1 84 ? -4.776 6.638 1.440 1.00 93.69 84 GLN A N 1
ATOM 627 C CA . GLN A 1 84 ? -4.935 7.827 0.588 1.00 93.69 84 GLN A CA 1
ATOM 628 C C . GLN A 1 84 ? -3.763 8.810 0.749 1.00 93.69 84 GLN A C 1
ATOM 630 O O . GLN A 1 84 ? -3.332 9.417 -0.229 1.00 93.69 84 GLN A O 1
ATOM 635 N N . GLU A 1 85 ? -3.19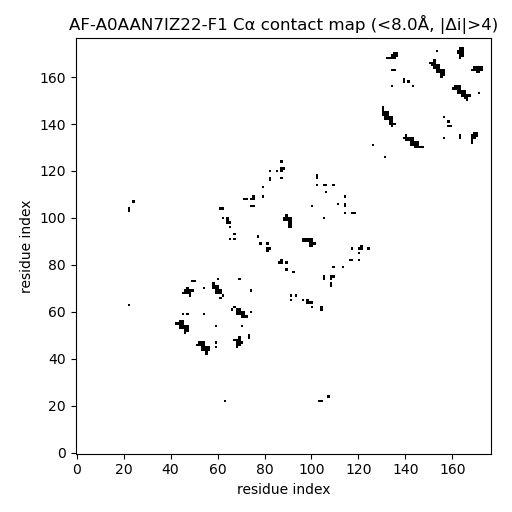0 8.908 1.950 1.00 94.50 85 GLU A N 1
ATOM 636 C CA . GLU A 1 85 ? -1.977 9.687 2.242 1.00 94.50 85 GLU A CA 1
ATOM 637 C C . GLU A 1 85 ? -0.678 9.016 1.737 1.00 94.50 85 GLU A C 1
ATOM 639 O O . GLU A 1 85 ? 0.411 9.550 1.946 1.00 94.50 85 GLU A O 1
ATOM 644 N N . ASN A 1 86 ? -0.762 7.871 1.042 1.00 91.31 86 ASN A N 1
ATOM 645 C CA . ASN A 1 86 ? 0.372 7.036 0.614 1.00 91.31 86 ASN A CA 1
ATOM 646 C C . ASN A 1 86 ? 1.233 6.507 1.779 1.00 91.31 86 ASN A C 1
ATOM 648 O O . ASN A 1 86 ? 2.431 6.260 1.622 1.00 91.31 86 ASN A O 1
ATOM 652 N N . ILE A 1 87 ? 0.628 6.310 2.951 1.00 93.75 87 ILE A N 1
ATOM 653 C CA . ILE A 1 87 ? 1.269 5.728 4.131 1.00 93.75 87 ILE A CA 1
ATOM 654 C C . ILE A 1 87 ? 0.854 4.255 4.224 1.00 93.75 87 ILE A C 1
ATOM 656 O O . ILE A 1 87 ? -0.225 3.937 4.713 1.00 93.75 87 ILE A O 1
ATOM 660 N N . SER A 1 88 ? 1.716 3.346 3.757 1.00 93.88 88 SER A N 1
ATOM 661 C CA . SER A 1 88 ? 1.475 1.893 3.815 1.00 93.88 88 SER A CA 1
ATOM 662 C C . SER A 1 88 ? 1.857 1.263 5.158 1.00 93.88 88 SER A C 1
ATOM 664 O O . SER A 1 88 ? 1.270 0.261 5.561 1.00 93.88 88 SER A O 1
ATOM 666 N N . SER A 1 89 ? 2.809 1.858 5.883 1.00 94.44 89 SER A N 1
ATOM 667 C CA . SER A 1 89 ? 3.144 1.480 7.260 1.00 94.44 89 SER A CA 1
ATOM 668 C C . SER A 1 89 ? 2.191 2.187 8.225 1.00 94.44 89 SER A C 1
ATOM 670 O O . SER A 1 89 ? 2.479 3.268 8.745 1.00 94.44 89 SER A O 1
ATOM 672 N N . VAL A 1 90 ? 1.006 1.603 8.398 1.00 95.62 90 VAL A N 1
ATOM 673 C CA . VAL A 1 90 ? -0.054 2.156 9.245 1.00 95.62 90 VAL A CA 1
ATOM 674 C C . VAL A 1 90 ? 0.219 1.792 10.702 1.00 95.62 90 VAL A C 1
ATOM 676 O O . VAL A 1 90 ? 0.324 0.620 11.054 1.00 95.62 90 VAL A O 1
ATOM 679 N N . LYS A 1 91 ? 0.341 2.809 11.555 1.00 96.06 91 LYS A N 1
ATOM 680 C CA . LYS A 1 91 ? 0.516 2.648 13.004 1.00 96.06 91 LYS A CA 1
ATOM 681 C C . LYS A 1 91 ? -0.829 2.621 13.716 1.00 96.06 91 LYS A C 1
ATOM 683 O O . LYS A 1 91 ? -1.837 3.046 13.158 1.00 96.06 91 LYS A O 1
ATOM 688 N N . CYS A 1 92 ? -0.821 2.174 14.964 1.00 96.69 92 CYS A N 1
ATOM 689 C CA . CYS A 1 92 ? -1.916 2.398 15.893 1.00 96.69 92 CYS A CA 1
ATOM 690 C C . CYS A 1 92 ? -2.346 3.886 15.874 1.00 96.69 92 CYS A C 1
ATOM 692 O O . CYS A 1 92 ? -1.479 4.765 15.853 1.00 96.69 92 CYS A O 1
ATOM 694 N N . PRO A 1 93 ? -3.658 4.195 15.892 1.00 96.69 93 PRO A N 1
ATOM 695 C CA . PRO A 1 93 ? -4.140 5.575 15.949 1.00 96.69 93 PRO A CA 1
ATOM 696 C C . PRO A 1 93 ? -3.739 6.338 17.218 1.00 96.69 93 PRO A C 1
ATOM 698 O O . PRO A 1 93 ? -3.793 7.567 17.213 1.00 96.69 93 PRO A O 1
ATOM 701 N N . ASP A 1 94 ? -3.357 5.640 18.296 1.00 96.12 94 ASP A N 1
ATOM 702 C CA . ASP A 1 94 ? -2.854 6.288 19.507 1.00 96.12 94 ASP A CA 1
ATOM 703 C C . ASP A 1 94 ? -1.504 6.985 19.224 1.00 96.12 94 ASP A C 1
ATOM 705 O O . ASP A 1 94 ? -0.548 6.317 18.819 1.00 96.12 94 ASP A O 1
ATOM 709 N N . PRO A 1 95 ? -1.376 8.308 19.455 1.00 92.69 95 PRO A N 1
ATOM 710 C CA . PRO A 1 95 ? -0.170 9.067 19.112 1.00 92.69 95 PRO A CA 1
ATOM 711 C C . PRO A 1 95 ? 1.113 8.615 19.822 1.00 92.69 95 PRO A C 1
ATOM 713 O O . PRO A 1 95 ? 2.211 8.886 19.330 1.00 92.69 95 PRO A O 1
ATOM 716 N N . ASN A 1 96 ? 0.994 7.968 20.982 1.00 94.75 96 ASN A N 1
ATOM 717 C CA . ASN A 1 96 ? 2.128 7.504 21.779 1.00 94.75 96 ASN A CA 1
ATOM 718 C C . ASN A 1 96 ? 2.471 6.034 21.503 1.00 94.75 96 ASN A C 1
ATOM 720 O O . ASN A 1 96 ? 3.512 5.546 21.950 1.00 94.75 96 ASN A O 1
ATOM 724 N N . CYS A 1 97 ? 1.631 5.335 20.742 1.00 95.50 97 CYS A N 1
ATOM 725 C CA . CYS A 1 97 ? 1.841 3.956 20.346 1.00 95.50 97 CYS A CA 1
ATOM 726 C C . CYS A 1 97 ? 2.660 3.876 19.050 1.00 95.50 97 CYS A C 1
ATOM 728 O O . CYS A 1 97 ? 2.490 4.656 18.110 1.00 95.50 97 CYS A O 1
ATOM 730 N N . ARG A 1 98 ? 3.594 2.924 18.996 1.00 94.25 98 ARG A N 1
ATOM 731 C CA . ARG A 1 98 ? 4.450 2.692 17.819 1.00 94.25 98 ARG A CA 1
ATOM 732 C C . ARG A 1 98 ? 4.121 1.398 17.088 1.00 94.25 98 ARG A C 1
ATOM 734 O O . ARG A 1 98 ? 4.734 1.138 16.054 1.00 94.25 98 ARG A O 1
ATOM 741 N N . ASP A 1 99 ? 3.171 0.638 17.615 1.00 95.25 99 ASP A N 1
ATOM 742 C CA . ASP A 1 99 ? 2.783 -0.652 17.079 1.00 95.25 99 ASP A CA 1
ATOM 743 C C . ASP A 1 99 ? 2.077 -0.487 15.735 1.00 95.25 99 ASP A C 1
ATOM 745 O O . ASP A 1 99 ? 1.395 0.513 15.479 1.00 95.25 99 ASP A O 1
ATOM 749 N N . LEU A 1 100 ? 2.291 -1.454 14.848 1.00 93.88 100 LEU A N 1
ATOM 750 C CA . LEU A 1 100 ? 1.720 -1.452 13.509 1.00 93.88 100 LEU A CA 1
ATOM 751 C C . LEU A 1 100 ? 0.355 -2.131 13.509 1.00 93.88 100 LEU A C 1
ATOM 753 O O . LEU A 1 100 ? 0.133 -3.107 14.226 1.00 93.88 100 LEU A O 1
ATOM 757 N N . LEU A 1 101 ? -0.535 -1.616 12.664 1.00 94.44 101 LEU A N 1
ATOM 758 C CA . LEU A 1 101 ? -1.738 -2.329 12.269 1.00 94.44 101 LEU A CA 1
ATOM 759 C C . LEU A 1 101 ? -1.378 -3.276 11.130 1.00 94.44 101 LEU A C 1
ATOM 761 O O . LEU A 1 101 ? -0.989 -2.840 10.045 1.00 94.44 101 LEU A O 1
ATOM 765 N N . GLU A 1 102 ? -1.516 -4.573 11.377 1.00 89.62 102 GLU A N 1
ATOM 766 C CA . GLU A 1 102 ? -1.326 -5.572 10.334 1.00 89.62 102 GLU A CA 1
ATOM 767 C C . GLU A 1 102 ? -2.562 -5.638 9.424 1.00 89.62 102 GLU A C 1
ATOM 769 O O . GLU A 1 102 ? -3.692 -5.696 9.928 1.00 89.62 102 GLU A O 1
ATOM 774 N N . PRO A 1 103 ? -2.383 -5.686 8.087 1.00 92.19 103 PRO A N 1
ATOM 775 C CA . PRO A 1 103 ? -3.501 -5.807 7.152 1.00 92.19 103 PRO A CA 1
ATOM 776 C C . PRO A 1 103 ? -4.408 -6.997 7.467 1.00 92.19 103 PRO A C 1
ATOM 778 O O . PRO A 1 103 ? -5.626 -6.897 7.328 1.00 92.19 103 PRO A O 1
ATOM 781 N N . GLN A 1 104 ? -3.823 -8.099 7.945 1.00 90.56 104 GLN A N 1
ATOM 782 C CA . GLN A 1 104 ? -4.540 -9.339 8.238 1.00 90.56 104 GLN A CA 1
ATOM 783 C C . GLN A 1 104 ? -5.588 -9.151 9.340 1.00 90.56 104 GLN A C 1
ATOM 785 O O . GLN A 1 104 ? -6.708 -9.634 9.198 1.00 90.56 104 GLN A O 1
ATOM 790 N N . CYS A 1 105 ? -5.274 -8.367 10.375 1.00 89.62 105 CYS A N 1
ATOM 791 C CA . CYS A 1 105 ? -6.220 -8.021 11.438 1.00 89.62 105 CYS A CA 1
ATOM 792 C C . CYS A 1 105 ? -7.367 -7.140 10.921 1.00 89.62 105 CYS A C 1
ATOM 794 O O . CYS A 1 105 ? -8.461 -7.138 11.478 1.00 89.62 105 CYS A O 1
ATOM 796 N N . CYS A 1 106 ? -7.134 -6.387 9.845 1.00 93.44 106 CYS A N 1
ATOM 797 C CA . CYS A 1 106 ? -8.104 -5.451 9.286 1.00 93.44 106 CYS A CA 1
ATOM 798 C C . CYS A 1 106 ? -8.989 -6.071 8.191 1.00 93.44 106 CYS A C 1
ATOM 800 O O . CYS A 1 106 ? -9.951 -5.433 7.767 1.00 93.44 106 CYS A O 1
ATOM 802 N N . ARG A 1 107 ? -8.685 -7.292 7.729 1.00 92.94 107 ARG A N 1
ATOM 803 C CA . ARG A 1 107 ? -9.299 -7.916 6.544 1.00 92.94 107 ARG A CA 1
ATOM 804 C C . ARG A 1 107 ? -10.826 -7.957 6.590 1.00 92.94 107 ARG A C 1
ATOM 806 O O . ARG A 1 107 ? -11.467 -7.689 5.582 1.00 92.94 107 ARG A O 1
ATOM 813 N N . ASP A 1 108 ? -11.394 -8.253 7.754 1.00 92.56 108 ASP A N 1
ATOM 814 C CA . ASP A 1 108 ? -12.844 -8.412 7.917 1.00 92.56 108 ASP A CA 1
ATOM 815 C C . ASP A 1 108 ? -13.583 -7.074 8.128 1.00 92.56 108 ASP A C 1
ATOM 817 O O . ASP A 1 108 ? -14.815 -7.044 8.128 1.00 92.56 108 ASP A O 1
ATOM 821 N N . ILE A 1 109 ? -12.854 -5.966 8.321 1.00 94.88 109 ILE A N 1
ATOM 822 C CA . ILE A 1 109 ? -13.428 -4.642 8.626 1.00 94.88 109 ILE A CA 1
ATOM 823 C C . ILE A 1 109 ? -13.176 -3.596 7.533 1.00 94.88 109 ILE A C 1
ATOM 825 O O . ILE A 1 109 ? -13.811 -2.539 7.548 1.00 94.88 109 ILE A O 1
ATOM 829 N N . ILE A 1 110 ? -12.278 -3.863 6.580 1.00 95.25 110 ILE A N 1
ATOM 830 C CA . ILE A 1 110 ? -12.015 -2.976 5.440 1.00 95.25 110 ILE A CA 1
ATOM 831 C C . ILE A 1 110 ? -12.571 -3.556 4.134 1.00 95.25 110 ILE A C 1
ATOM 833 O O . ILE A 1 110 ? -12.609 -4.775 3.967 1.00 95.25 110 ILE A O 1
ATOM 837 N N . PRO A 1 111 ? -12.982 -2.712 3.170 1.00 94.44 111 PRO A N 1
ATOM 838 C CA . PRO A 1 111 ? -13.369 -3.187 1.845 1.00 94.44 111 PRO A CA 1
ATOM 839 C C . PRO A 1 111 ? -12.217 -3.919 1.141 1.00 94.44 111 PRO A C 1
ATOM 841 O O . PRO A 1 111 ? -11.066 -3.494 1.241 1.00 94.44 111 PRO A O 1
ATOM 844 N N . GLN A 1 112 ? -12.534 -4.955 0.354 1.00 94.19 112 GLN A N 1
ATOM 845 C CA . GLN A 1 112 ? -11.539 -5.751 -0.384 1.00 94.19 112 GLN A CA 1
ATOM 846 C C . GLN A 1 112 ? -10.603 -4.881 -1.239 1.00 94.19 112 GLN A C 1
ATOM 848 O O . GLN A 1 112 ? -9.394 -5.067 -1.206 1.00 94.19 112 GLN A O 1
ATOM 853 N N . GLU A 1 113 ? -11.141 -3.871 -1.929 1.00 93.38 113 GLU A N 1
ATOM 854 C CA . GLU A 1 113 ? -10.339 -2.935 -2.730 1.00 93.38 113 GLU A CA 1
ATOM 855 C C . GLU A 1 113 ? -9.298 -2.178 -1.885 1.00 93.38 113 GLU A C 1
ATOM 857 O O . GLU A 1 113 ? -8.175 -1.941 -2.329 1.00 93.38 113 GLU A O 1
ATOM 862 N N . VAL A 1 114 ? -9.648 -1.804 -0.650 1.00 94.19 114 VAL A N 1
ATOM 863 C CA . VAL A 1 114 ? -8.729 -1.125 0.274 1.00 94.19 114 VAL A CA 1
ATOM 864 C C . VAL A 1 114 ? -7.652 -2.095 0.755 1.00 94.19 114 VAL A C 1
ATOM 866 O O . VAL A 1 114 ? -6.485 -1.713 0.814 1.00 94.19 114 VAL A O 1
ATOM 869 N N . PHE A 1 115 ? -8.023 -3.344 1.051 1.00 96.00 115 PHE A N 1
ATOM 870 C CA . PHE A 1 115 ? -7.085 -4.399 1.436 1.00 96.00 115 PHE A CA 1
ATOM 871 C C . PHE A 1 115 ? -6.065 -4.695 0.327 1.00 96.00 115 PHE A C 1
ATOM 873 O O . PHE A 1 115 ? -4.862 -4.677 0.586 1.00 96.00 115 PHE A O 1
ATOM 880 N N . ASP A 1 116 ? -6.524 -4.882 -0.914 1.00 94.38 116 ASP A N 1
ATOM 881 C CA . ASP A 1 116 ? -5.655 -5.160 -2.065 1.00 94.38 116 ASP A CA 1
ATOM 882 C C . ASP A 1 116 ? -4.679 -4.003 -2.309 1.00 94.38 116 ASP A C 1
ATOM 884 O O . ASP A 1 116 ? -3.466 -4.202 -2.405 1.00 94.38 116 ASP A O 1
ATOM 888 N N . ARG A 1 117 ? -5.187 -2.762 -2.287 1.00 94.25 117 ARG A N 1
ATOM 889 C CA . ARG A 1 117 ? -4.355 -1.555 -2.402 1.00 94.25 117 ARG A CA 1
ATOM 890 C C . ARG A 1 117 ? -3.335 -1.431 -1.275 1.00 94.25 117 ARG A C 1
ATOM 892 O O . ARG A 1 117 ? -2.239 -0.922 -1.506 1.00 94.25 117 ARG A O 1
ATOM 899 N N . TRP A 1 118 ? -3.681 -1.855 -0.060 1.00 96.12 118 TRP A N 1
ATOM 900 C CA . TRP A 1 118 ? -2.737 -1.871 1.054 1.00 96.12 118 TRP A CA 1
ATOM 901 C C . TRP A 1 118 ? -1.609 -2.873 0.797 1.00 96.12 118 TRP A C 1
ATOM 903 O O . TRP A 1 118 ? -0.438 -2.515 0.932 1.00 96.12 118 TRP A O 1
ATOM 913 N N . GLY A 1 119 ? -1.946 -4.091 0.362 1.00 94.31 119 GLY A N 1
ATOM 914 C CA . GLY A 1 119 ? -0.972 -5.110 -0.031 1.00 94.31 119 GLY A CA 1
ATOM 915 C C . GLY A 1 119 ? -0.012 -4.606 -1.109 1.00 94.31 119 GLY A C 1
ATOM 916 O O . GLY A 1 119 ? 1.205 -4.640 -0.918 1.00 94.31 119 GLY A O 1
ATOM 917 N N . ASP A 1 120 ? -0.549 -4.025 -2.184 1.00 91.88 120 ASP A N 1
ATOM 918 C CA . ASP A 1 120 ? 0.247 -3.421 -3.256 1.00 91.88 120 ASP A CA 1
ATOM 919 C C . ASP A 1 120 ? 1.173 -2.319 -2.732 1.00 91.88 120 ASP A C 1
ATOM 921 O O . ASP A 1 120 ? 2.354 -2.270 -3.085 1.00 91.88 120 ASP A O 1
ATOM 925 N N . ALA A 1 121 ? 0.670 -1.436 -1.866 1.00 92.06 121 ALA A N 1
ATOM 926 C CA . ALA A 1 121 ? 1.455 -0.345 -1.299 1.00 92.06 121 ALA A CA 1
AT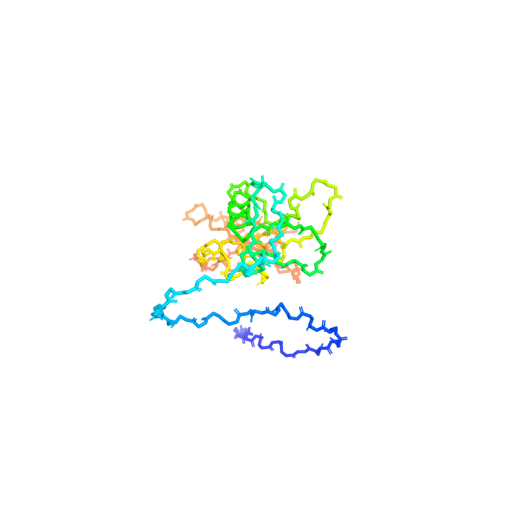OM 927 C C . ALA A 1 121 ? 2.578 -0.851 -0.376 1.00 92.06 121 ALA A C 1
ATOM 929 O O . ALA A 1 121 ? 3.680 -0.296 -0.380 1.00 92.06 121 ALA A O 1
ATOM 930 N N . LEU A 1 122 ? 2.336 -1.920 0.388 1.00 92.81 122 LEU A N 1
ATOM 931 C CA . LEU A 1 122 ? 3.364 -2.584 1.191 1.00 92.81 122 LEU A CA 1
ATOM 932 C C . LEU A 1 122 ? 4.431 -3.210 0.293 1.00 92.81 122 LEU A C 1
ATOM 934 O O . LEU A 1 122 ? 5.612 -2.907 0.465 1.00 92.81 122 LEU A O 1
ATOM 938 N N . CYS A 1 123 ? 4.040 -3.979 -0.725 1.00 89.56 123 CYS A N 1
ATOM 939 C CA . CYS A 1 123 ? 4.973 -4.542 -1.701 1.00 89.56 123 CYS A CA 1
ATOM 940 C C . CYS A 1 123 ? 5.816 -3.451 -2.374 1.00 89.56 123 CYS A C 1
ATOM 942 O O . CYS A 1 123 ? 7.039 -3.558 -2.447 1.00 89.56 123 CYS A O 1
ATOM 944 N N . GLN A 1 124 ? 5.188 -2.359 -2.808 1.00 87.38 124 GLN A N 1
ATOM 945 C CA . GLN A 1 124 ? 5.882 -1.237 -3.438 1.00 87.38 124 GLN A CA 1
ATOM 946 C C . GLN A 1 124 ? 6.823 -0.494 -2.488 1.00 87.38 124 GLN A C 1
ATOM 948 O O . GLN A 1 124 ? 7.830 0.043 -2.957 1.00 87.38 124 GLN A O 1
ATOM 953 N N . SER A 1 125 ? 6.516 -0.454 -1.187 1.00 86.94 125 SER A N 1
ATOM 954 C CA . SER A 1 125 ? 7.361 0.189 -0.174 1.00 86.94 125 SER A CA 1
ATOM 955 C C . SER A 1 125 ? 8.661 -0.570 0.102 1.00 86.94 125 SER A C 1
ATOM 957 O O . SER A 1 125 ? 9.650 0.050 0.486 1.00 86.94 125 SER A O 1
ATOM 959 N N . LEU A 1 126 ? 8.684 -1.882 -0.158 1.00 86.56 126 LEU A N 1
ATOM 960 C CA . LEU A 1 126 ? 9.889 -2.712 -0.059 1.00 86.56 126 LEU A CA 1
ATOM 961 C C . LEU A 1 126 ? 10.840 -2.514 -1.248 1.00 86.56 126 LEU A C 1
ATOM 963 O O . LEU A 1 126 ? 12.033 -2.789 -1.137 1.00 86.56 126 LEU A O 1
ATOM 967 N N . ILE A 1 127 ? 10.331 -2.024 -2.383 1.00 85.75 127 ILE A N 1
ATOM 968 C CA . ILE A 1 127 ? 11.135 -1.774 -3.581 1.00 85.75 127 ILE A CA 1
ATOM 969 C C . ILE A 1 127 ? 11.872 -0.442 -3.426 1.00 85.75 127 ILE A C 1
ATOM 971 O O . ILE A 1 127 ? 11.266 0.636 -3.453 1.00 85.75 127 ILE A O 1
ATOM 975 N N . LEU A 1 128 ? 13.200 -0.501 -3.346 1.00 83.38 128 LEU A N 1
ATOM 976 C CA . LEU A 1 128 ? 14.041 0.686 -3.238 1.00 83.38 128 LEU A CA 1
ATOM 977 C C . LEU A 1 128 ? 13.941 1.539 -4.507 1.00 83.38 128 LEU A C 1
ATOM 979 O O . LEU A 1 128 ? 13.908 1.034 -5.629 1.00 83.38 128 LEU A O 1
ATOM 983 N N . ARG A 1 129 ? 13.974 2.870 -4.356 1.00 79.38 129 ARG A N 1
ATOM 984 C CA . ARG A 1 129 ? 14.004 3.779 -5.519 1.00 79.38 129 ARG A CA 1
ATOM 985 C C . ARG A 1 129 ? 15.193 3.504 -6.444 1.00 79.38 129 ARG A C 1
ATOM 987 O O . ARG A 1 129 ? 15.050 3.660 -7.648 1.00 79.38 129 ARG A O 1
ATOM 994 N N . SER A 1 130 ? 16.334 3.078 -5.899 1.00 81.12 130 SER A N 1
ATOM 995 C CA . SER A 1 130 ? 17.536 2.725 -6.668 1.00 81.12 130 SER A CA 1
ATOM 996 C C . SER A 1 130 ? 17.341 1.518 -7.591 1.00 81.12 130 SER A C 1
ATOM 998 O O . SER A 1 130 ? 18.018 1.441 -8.620 1.00 81.12 130 SER A O 1
ATOM 1000 N N . GLN A 1 131 ? 16.407 0.623 -7.246 1.00 86.62 131 GLN A N 1
ATOM 1001 C CA . GLN A 1 131 ? 16.061 -0.558 -8.037 1.00 86.62 131 GLN A CA 1
ATOM 1002 C C . GLN A 1 131 ? 15.126 -0.223 -9.202 1.00 86.62 131 GLN A C 1
ATOM 1004 O O . GLN A 1 131 ? 15.038 -0.986 -10.155 1.00 86.62 131 GLN A O 1
ATOM 1009 N N . LYS A 1 132 ? 14.426 0.915 -9.160 1.00 89.62 132 LYS A N 1
ATOM 1010 C CA . LYS A 1 132 ? 13.516 1.328 -10.233 1.00 89.62 132 LYS A CA 1
ATOM 1011 C C . LYS A 1 132 ? 14.296 2.079 -11.308 1.00 89.62 132 LYS A C 1
ATOM 1013 O O . LYS A 1 132 ? 14.959 3.079 -11.032 1.00 89.62 132 LYS A O 1
ATOM 1018 N N . PHE A 1 133 ? 14.180 1.637 -12.551 1.00 91.00 133 PHE A N 1
ATOM 1019 C CA . PHE A 1 133 ? 14.675 2.365 -13.717 1.00 91.00 133 PHE A CA 1
ATOM 1020 C C . PHE A 1 133 ? 13.698 2.217 -14.884 1.00 91.00 133 PHE A C 1
ATOM 1022 O O . PHE A 1 133 ? 12.692 1.522 -14.774 1.00 91.00 133 PHE A O 1
ATOM 1029 N N . TYR A 1 134 ? 13.953 2.906 -15.993 1.00 94.25 134 TYR A N 1
ATOM 1030 C CA . TYR A 1 134 ? 13.076 2.872 -17.160 1.00 94.25 134 TYR A CA 1
ATOM 1031 C C . TYR A 1 134 ? 13.785 2.257 -18.358 1.00 94.25 134 TYR A C 1
ATOM 1033 O O . TYR A 1 134 ? 14.998 2.391 -18.520 1.00 94.25 134 TYR A O 1
ATOM 1041 N N . CYS A 1 135 ? 13.006 1.601 -19.214 1.00 95.75 135 CYS A N 1
ATOM 1042 C CA . CYS A 1 135 ? 13.465 1.116 -20.502 1.00 95.75 135 CYS A CA 1
ATOM 1043 C C . CYS A 1 135 ? 14.089 2.279 -21.303 1.00 95.75 135 CYS A C 1
ATOM 1045 O O . CYS A 1 135 ? 13.427 3.304 -21.483 1.00 95.75 135 CYS A O 1
ATOM 1047 N N . PRO A 1 136 ? 15.327 2.142 -21.813 1.00 95.94 136 PRO A N 1
ATOM 1048 C CA . PRO A 1 136 ? 16.040 3.244 -22.471 1.00 95.94 136 PRO A CA 1
ATOM 1049 C C . PRO A 1 136 ? 15.466 3.619 -23.842 1.00 95.94 136 PRO A C 1
ATOM 1051 O O . PRO A 1 136 ? 15.787 4.669 -24.401 1.00 95.94 136 PRO A O 1
ATOM 1054 N N . TYR A 1 137 ? 14.611 2.764 -24.400 1.00 96.75 137 TYR A N 1
ATOM 1055 C CA . TYR A 1 137 ? 13.895 3.035 -25.634 1.00 96.75 137 TYR A CA 1
ATOM 1056 C C . TYR A 1 137 ? 12.736 3.995 -25.354 1.00 96.75 137 TYR A C 1
ATOM 1058 O O . TYR A 1 137 ? 11.776 3.625 -24.679 1.00 96.75 137 TYR A O 1
ATOM 1066 N N . LYS A 1 138 ? 12.826 5.224 -25.881 1.00 94.06 138 LYS A N 1
ATOM 1067 C CA . LYS A 1 138 ? 11.865 6.316 -25.628 1.00 94.06 138 LYS A CA 1
ATOM 1068 C C . LYS A 1 138 ? 10.421 5.949 -25.980 1.00 94.06 138 LYS A C 1
ATOM 1070 O O . LYS A 1 138 ? 9.505 6.340 -25.267 1.00 94.06 138 LYS A O 1
ATOM 1075 N N . ASP A 1 139 ? 10.233 5.171 -27.043 1.00 96.75 139 ASP A N 1
ATOM 1076 C CA . ASP A 1 139 ? 8.936 4.653 -27.498 1.00 96.75 139 ASP A CA 1
ATOM 1077 C C . ASP A 1 139 ? 8.358 3.554 -26.587 1.00 96.75 139 ASP A C 1
ATOM 1079 O O . ASP A 1 139 ? 7.204 3.173 -26.746 1.00 96.75 139 ASP A O 1
ATOM 1083 N N . CYS A 1 140 ? 9.137 3.054 -25.625 1.00 97.00 140 CYS A N 1
ATOM 1084 C CA . CYS A 1 140 ? 8.704 2.079 -24.631 1.00 97.00 140 CYS A CA 1
ATOM 1085 C C . CYS A 1 140 ? 8.615 2.701 -23.234 1.00 97.00 140 CYS A C 1
ATOM 1087 O O . CYS A 1 140 ? 7.548 2.685 -22.634 1.00 97.00 140 CYS A O 1
ATOM 1089 N N . SER A 1 141 ? 9.729 3.209 -22.693 1.00 95.06 141 SER A N 1
ATOM 1090 C CA . SER A 1 141 ? 9.827 3.850 -21.366 1.00 95.06 141 SER A CA 1
ATOM 1091 C C . SER A 1 141 ? 9.172 3.086 -20.198 1.00 95.06 141 SER A C 1
ATOM 1093 O O . SER A 1 141 ? 8.876 3.671 -19.162 1.00 95.06 141 SER A O 1
ATOM 1095 N N . ALA A 1 142 ? 8.945 1.777 -20.340 1.00 96.00 142 ALA A N 1
ATOM 1096 C CA . ALA A 1 142 ? 8.375 0.931 -19.296 1.00 96.00 142 ALA A CA 1
ATOM 1097 C C . ALA A 1 142 ? 9.270 0.919 -18.047 1.00 96.00 142 ALA A C 1
ATOM 1099 O O . ALA A 1 142 ? 10.496 0.880 -18.174 1.00 96.00 142 ALA A O 1
ATOM 1100 N N . MET A 1 143 ? 8.668 0.934 -16.855 1.00 93.69 143 MET A N 1
ATOM 1101 C CA . MET A 1 143 ? 9.397 0.801 -15.590 1.00 93.69 143 MET A CA 1
ATOM 1102 C C . MET A 1 143 ? 9.903 -0.636 -15.425 1.00 93.69 143 MET A C 1
ATOM 1104 O O . MET A 1 143 ? 9.164 -1.591 -15.650 1.00 93.69 143 MET A O 1
ATOM 1108 N N . LEU A 1 144 ? 11.162 -0.776 -15.032 1.00 91.19 144 LEU A N 1
ATOM 1109 C CA . LEU A 1 144 ? 11.869 -2.032 -14.813 1.00 91.19 144 LEU A CA 1
ATOM 1110 C C . LEU A 1 144 ? 12.453 -2.043 -13.394 1.00 91.19 144 LEU A C 1
ATOM 1112 O O . LEU A 1 144 ? 12.736 -0.984 -12.823 1.00 91.19 144 LEU A O 1
ATOM 1116 N N . LEU A 1 145 ? 12.617 -3.244 -12.838 1.00 89.25 145 LEU A N 1
ATOM 1117 C CA . LEU A 1 145 ? 13.219 -3.472 -11.526 1.00 89.25 145 LEU A CA 1
ATOM 1118 C C . LEU A 1 145 ? 14.584 -4.141 -11.687 1.00 89.25 145 LEU A C 1
ATOM 1120 O O . LEU A 1 145 ? 14.714 -5.116 -12.422 1.00 89.25 145 LEU A O 1
ATOM 1124 N N . ASP A 1 146 ? 15.579 -3.593 -11.002 1.00 86.06 146 ASP A N 1
ATOM 1125 C CA . ASP A 1 146 ? 16.907 -4.166 -10.817 1.00 86.06 146 ASP A CA 1
ATOM 1126 C C . ASP A 1 146 ? 16.868 -5.054 -9.568 1.00 86.06 146 ASP A C 1
ATOM 1128 O O . ASP A 1 146 ? 16.680 -4.569 -8.447 1.00 86.06 146 ASP A O 1
ATOM 1132 N N . ASP A 1 147 ? 16.973 -6.364 -9.774 1.00 77.31 147 ASP A N 1
ATOM 1133 C CA . ASP A 1 147 ? 16.944 -7.364 -8.709 1.00 77.31 147 ASP A CA 1
ATOM 1134 C C . ASP A 1 147 ? 18.279 -7.469 -7.952 1.00 77.31 147 ASP A C 1
ATOM 1136 O O . ASP A 1 147 ? 18.365 -8.208 -6.971 1.00 77.31 147 ASP A O 1
ATOM 1140 N N . GLY A 1 148 ? 19.303 -6.699 -8.351 1.00 70.88 148 GLY A N 1
ATOM 1141 C CA . GLY A 1 148 ? 20.618 -6.706 -7.715 1.00 70.88 148 GLY A CA 1
ATOM 1142 C C . GLY A 1 148 ? 21.357 -8.037 -7.868 1.00 70.88 148 GLY A C 1
ATOM 1143 O O . GLY A 1 148 ? 22.217 -8.343 -7.040 1.00 70.88 148 GLY A O 1
ATOM 1144 N N . GLY A 1 149 ? 20.992 -8.839 -8.876 1.00 68.88 149 GLY A N 1
ATOM 1145 C CA . GLY A 1 149 ? 21.636 -10.108 -9.200 1.00 68.88 149 GLY A CA 1
ATOM 1146 C C . GLY A 1 149 ? 23.085 -9.961 -9.685 1.00 68.88 149 GLY A C 1
ATOM 1147 O O . GLY A 1 149 ? 23.736 -8.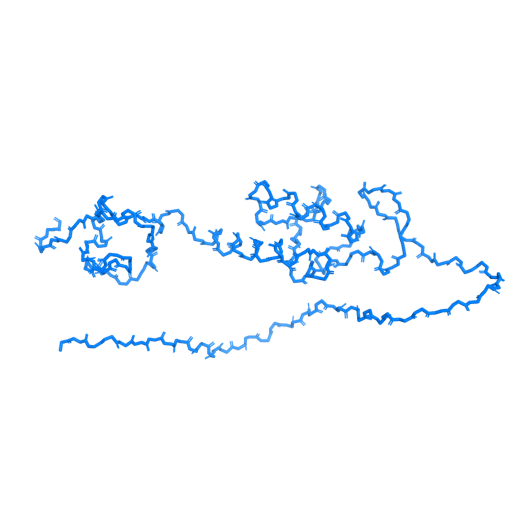931 -9.500 1.00 68.88 149 GLY A O 1
ATOM 1148 N N . GLU A 1 150 ? 23.623 -11.017 -10.310 1.00 65.94 150 GLU A N 1
ATOM 1149 C CA . GLU A 1 150 ? 24.953 -10.960 -10.936 1.00 65.94 150 GLU A CA 1
ATOM 1150 C C . GLU A 1 150 ? 25.072 -9.768 -11.897 1.00 65.94 150 GLU A C 1
ATOM 1152 O O . GLU A 1 150 ? 24.069 -9.228 -12.358 1.00 65.94 150 GLU A O 1
ATOM 1157 N N . LEU A 1 151 ? 26.308 -9.369 -12.226 1.00 65.81 151 LEU A N 1
ATOM 1158 C CA . LEU A 1 151 ? 26.626 -8.308 -13.191 1.00 65.81 151 LEU A CA 1
ATOM 1159 C C . LEU A 1 151 ? 26.153 -8.674 -14.611 1.00 65.81 151 LEU A C 1
ATOM 1161 O O . LEU A 1 151 ? 26.944 -8.907 -15.527 1.00 65.81 151 LEU A O 1
ATOM 1165 N N . VAL A 1 152 ? 24.842 -8.705 -14.805 1.00 66.62 152 VAL A N 1
ATOM 1166 C CA . VAL A 1 152 ? 24.184 -8.892 -16.079 1.00 66.62 152 VAL A CA 1
ATOM 1167 C C . VAL A 1 152 ? 24.350 -7.584 -16.830 1.00 66.62 152 VAL A C 1
ATOM 1169 O O . VAL A 1 152 ? 23.805 -6.543 -16.475 1.00 66.62 152 VAL A O 1
ATOM 1172 N N . THR A 1 153 ? 25.167 -7.615 -17.873 1.00 81.25 153 THR A N 1
ATOM 1173 C CA . THR A 1 153 ? 25.315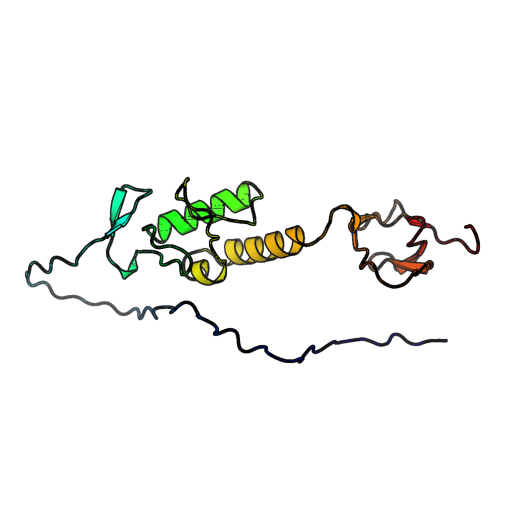 -6.467 -18.765 1.00 81.25 153 THR A CA 1
ATOM 1174 C C . THR A 1 153 ? 24.172 -6.426 -19.763 1.00 81.25 153 THR A C 1
ATOM 1176 O O . THR A 1 153 ? 23.643 -5.350 -19.981 1.00 81.25 153 THR A O 1
ATOM 1179 N N . ALA A 1 154 ? 23.740 -7.559 -20.322 1.00 89.12 154 ALA A N 1
ATOM 1180 C CA . ALA A 1 154 ? 22.658 -7.626 -21.308 1.00 89.12 154 ALA A CA 1
ATOM 1181 C C . ALA A 1 154 ? 21.334 -8.068 -20.678 1.00 89.12 154 ALA A C 1
ATOM 1183 O O . ALA A 1 154 ? 21.254 -9.158 -20.119 1.00 89.12 154 ALA A O 1
ATOM 1184 N N . SER A 1 155 ? 20.271 -7.283 -20.821 1.00 91.19 155 SER A N 1
ATOM 1185 C CA . SER A 1 155 ? 18.926 -7.683 -20.388 1.00 91.19 155 SER A CA 1
ATOM 1186 C C . SER A 1 155 ? 17.880 -7.337 -21.435 1.00 91.19 155 SER A C 1
ATOM 1188 O O . SER A 1 155 ? 18.054 -6.404 -22.212 1.00 91.19 155 SER A O 1
ATOM 1190 N N . GLU A 1 156 ? 16.787 -8.094 -21.468 1.00 93.62 156 GLU A N 1
ATOM 1191 C CA . GLU A 1 156 ? 15.660 -7.866 -22.374 1.00 93.62 156 GLU A CA 1
ATOM 1192 C C . GLU A 1 156 ? 14.527 -7.141 -21.639 1.00 93.62 156 GLU A C 1
ATOM 1194 O O . GLU A 1 156 ? 14.133 -7.524 -20.538 1.00 93.62 156 GLU A O 1
ATOM 1199 N N . CYS A 1 157 ? 13.970 -6.090 -22.244 1.00 94.56 157 CYS A N 1
ATOM 1200 C CA . CYS A 1 157 ? 12.781 -5.435 -21.707 1.00 94.56 157 CYS A CA 1
ATOM 1201 C C . CYS A 1 157 ? 11.544 -6.326 -21.899 1.00 94.56 157 CYS A C 1
ATOM 1203 O O . CYS A 1 157 ? 11.191 -6.656 -23.027 1.00 94.56 157 CYS A O 1
ATOM 1205 N N . GLN A 1 158 ? 10.813 -6.635 -20.827 1.00 91.81 158 GLN A N 1
ATOM 1206 C CA . GLN A 1 158 ? 9.611 -7.482 -20.903 1.00 91.81 158 GLN A CA 1
ATOM 1207 C C . GLN A 1 158 ? 8.457 -6.851 -21.703 1.00 91.81 158 GLN A C 1
ATOM 1209 O O . GLN A 1 158 ? 7.615 -7.575 -22.229 1.00 91.81 158 GLN A O 1
ATOM 1214 N N . ASN A 1 159 ? 8.436 -5.519 -21.826 1.00 95.62 159 ASN A N 1
ATOM 1215 C CA . ASN A 1 159 ? 7.404 -4.796 -22.568 1.00 95.62 159 ASN A CA 1
ATOM 1216 C C . ASN A 1 159 ? 7.6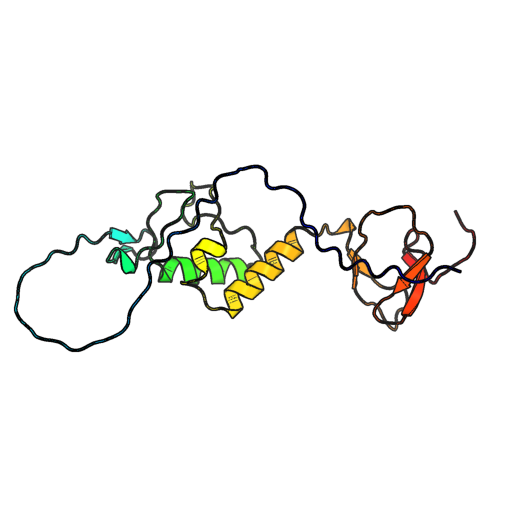78 -4.762 -24.081 1.00 95.62 159 ASN A C 1
ATOM 1218 O O . ASN A 1 159 ? 6.816 -5.128 -24.871 1.00 95.62 159 ASN A O 1
ATOM 1222 N N . CYS A 1 160 ? 8.877 -4.339 -24.502 1.00 96.81 160 CYS A N 1
ATOM 1223 C CA . CYS A 1 160 ? 9.203 -4.171 -25.927 1.00 96.81 160 CYS A CA 1
ATOM 1224 C C . CYS A 1 160 ? 10.118 -5.252 -26.511 1.00 96.81 160 CYS A C 1
ATOM 1226 O O . CYS A 1 160 ? 10.406 -5.213 -27.706 1.00 96.81 160 CYS A O 1
ATOM 1228 N N . ARG A 1 161 ? 10.592 -6.196 -25.688 1.00 95.94 161 ARG A N 1
ATOM 1229 C CA . ARG A 1 161 ? 11.458 -7.324 -26.076 1.00 95.94 161 ARG A CA 1
ATOM 1230 C C . ARG A 1 161 ? 12.819 -6.928 -26.660 1.00 95.94 161 ARG A C 1
ATOM 1232 O O . ARG A 1 161 ? 13.500 -7.747 -27.264 1.00 95.94 161 ARG A O 1
ATOM 1239 N N . ARG A 1 162 ? 13.240 -5.670 -26.488 1.00 96.12 162 ARG A N 1
ATOM 1240 C CA . ARG A 1 162 ? 14.545 -5.178 -26.955 1.00 96.12 162 ARG A CA 1
ATOM 1241 C C . ARG A 1 162 ? 15.605 -5.332 -25.871 1.00 96.12 162 ARG A C 1
ATOM 1243 O O . ARG A 1 162 ? 15.324 -5.136 -24.686 1.00 96.12 162 ARG A O 1
ATOM 1250 N N . LEU A 1 163 ? 16.826 -5.638 -26.303 1.00 94.69 163 LEU A N 1
ATOM 1251 C CA . LEU A 1 163 ? 17.988 -5.732 -25.429 1.00 94.69 163 LEU A CA 1
ATOM 1252 C C . LEU A 1 163 ? 18.468 -4.347 -24.992 1.00 94.69 163 LEU A C 1
ATOM 1254 O O . LEU A 1 163 ? 18.500 -3.404 -25.777 1.00 94.69 163 LEU A O 1
ATOM 1258 N N . PHE A 1 164 ? 18.917 -4.237 -23.752 1.00 93.12 164 PHE A N 1
ATOM 1259 C CA . PHE A 1 164 ? 19.540 -3.044 -23.201 1.00 93.12 164 PHE A CA 1
ATOM 1260 C C . PHE A 1 164 ? 20.711 -3.417 -22.294 1.00 93.12 164 PHE A C 1
ATOM 1262 O O . PHE A 1 164 ? 20.837 -4.563 -21.856 1.00 93.12 164 PHE A O 1
ATOM 1269 N N . CYS A 1 165 ? 21.581 -2.442 -22.027 1.00 91.69 165 CYS A N 1
ATOM 1270 C CA . CYS A 1 165 ? 22.639 -2.609 -21.046 1.00 91.69 165 CYS A CA 1
ATOM 1271 C C . CYS A 1 165 ? 22.079 -2.358 -19.638 1.00 91.69 165 CYS A C 1
ATOM 1273 O O . CYS A 1 165 ? 21.783 -1.207 -19.319 1.00 91.69 165 CYS A O 1
ATOM 1275 N N . ALA A 1 166 ? 21.921 -3.381 -18.793 1.00 88.31 166 ALA A N 1
ATOM 1276 C CA . ALA A 1 166 ? 21.339 -3.210 -17.453 1.00 88.31 166 ALA A CA 1
ATOM 1277 C C . ALA A 1 166 ? 22.248 -2.412 -16.505 1.00 88.31 166 ALA A C 1
ATOM 1279 O O . ALA A 1 166 ? 21.761 -1.635 -15.686 1.00 88.31 166 ALA A O 1
ATOM 1280 N N . ARG A 1 167 ? 23.570 -2.494 -16.708 1.00 86.38 167 ARG A N 1
ATOM 1281 C CA . ARG A 1 167 ? 24.557 -1.692 -15.972 1.00 86.38 167 ARG A CA 1
ATOM 1282 C C . ARG A 1 167 ? 24.526 -0.210 -16.359 1.00 86.38 167 ARG A C 1
ATOM 1284 O O . ARG A 1 167 ? 24.478 0.652 -15.489 1.00 86.38 167 ARG A O 1
ATOM 1291 N N . CYS A 1 168 ? 24.573 0.094 -17.656 1.00 88.88 168 CYS A N 1
ATOM 1292 C CA . CYS A 1 168 ? 24.635 1.474 -18.157 1.00 88.88 168 CYS A CA 1
ATOM 1293 C C . CYS A 1 168 ? 23.250 2.124 -18.300 1.00 88.88 168 CYS A C 1
ATOM 1295 O O . CYS A 1 168 ? 23.160 3.341 -18.430 1.00 88.88 168 CYS A O 1
ATOM 1297 N N . ARG A 1 169 ? 22.176 1.322 -18.285 1.00 89.88 169 ARG A N 1
ATOM 1298 C CA . ARG A 1 169 ? 20.773 1.732 -18.475 1.00 89.88 169 ARG A CA 1
ATOM 1299 C C . ARG A 1 169 ? 20.538 2.464 -19.805 1.00 89.88 169 ARG A C 1
ATOM 1301 O O . ARG A 1 169 ? 19.772 3.419 -19.879 1.00 89.88 169 ARG A O 1
ATOM 1308 N N . VAL A 1 170 ? 21.194 1.991 -20.865 1.00 92.12 170 VAL A N 1
ATOM 1309 C CA . VAL A 1 170 ? 21.089 2.503 -22.246 1.00 92.12 170 VAL A CA 1
ATOM 1310 C C . VAL A 1 170 ? 20.759 1.373 -23.221 1.00 92.12 170 VAL A C 1
ATOM 1312 O O . VAL A 1 170 ? 20.839 0.197 -22.861 1.00 92.12 170 VAL A O 1
ATOM 1315 N N . SER A 1 171 ? 20.396 1.718 -24.460 1.00 92.56 171 SER A N 1
ATOM 1316 C CA . SER A 1 171 ? 20.249 0.751 -25.556 1.00 92.56 171 SER A CA 1
ATOM 1317 C C . SER A 1 171 ? 21.460 -0.179 -25.640 1.00 92.56 171 SER A C 1
ATOM 1319 O O . SER A 1 171 ? 22.584 0.240 -25.364 1.00 92.56 171 SER A O 1
ATOM 1321 N N . TRP A 1 172 ? 21.228 -1.440 -26.008 1.00 93.25 172 TRP A N 1
ATOM 1322 C CA . TRP A 1 172 ? 22.279 -2.455 -25.991 1.00 93.25 172 TRP A CA 1
ATOM 1323 C C . TRP A 1 172 ? 23.531 -2.040 -26.776 1.00 93.25 172 TRP A C 1
ATOM 1325 O O . TRP A 1 172 ? 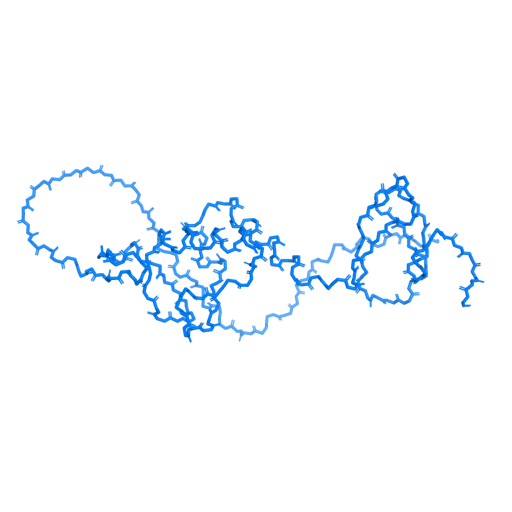23.440 -1.503 -27.881 1.00 93.25 172 TRP A O 1
ATOM 1335 N N . HIS A 1 173 ? 24.696 -2.345 -26.203 1.00 88.19 173 HIS A N 1
ATOM 1336 C CA . HIS A 1 173 ? 26.006 -2.146 -26.808 1.00 88.19 173 HIS A CA 1
ATOM 1337 C C . HIS A 1 173 ? 26.937 -3.307 -26.441 1.00 88.19 173 HIS A C 1
ATOM 1339 O O . HIS A 1 173 ? 26.845 -3.872 -25.353 1.00 88.19 173 HIS A O 1
ATOM 1345 N N . ALA A 1 174 ? 27.868 -3.642 -27.334 1.00 85.00 174 ALA A N 1
ATOM 1346 C CA . ALA A 1 174 ? 28.932 -4.597 -27.047 1.00 85.00 174 ALA A CA 1
ATOM 1347 C C . ALA A 1 174 ? 30.190 -3.850 -26.563 1.00 85.00 174 ALA A C 1
ATOM 1349 O O . ALA A 1 174 ? 30.678 -2.967 -27.260 1.00 85.00 174 ALA A O 1
ATOM 1350 N N . GLY A 1 175 ? 30.711 -4.206 -25.382 1.00 68.50 175 GLY A N 1
ATOM 1351 C CA . GLY A 1 175 ? 32.096 -3.915 -24.974 1.00 68.50 175 GLY A CA 1
ATOM 1352 C C . GLY A 1 175 ? 32.475 -2.454 -24.693 1.00 68.50 175 GLY A C 1
ATOM 1353 O O . GLY A 1 175 ? 33.452 -1.977 -25.259 1.00 68.50 175 GLY A O 1
ATOM 1354 N N . ILE A 1 176 ? 31.774 -1.756 -23.791 1.00 57.69 176 ILE A N 1
ATOM 1355 C CA . ILE A 1 176 ? 32.250 -0.463 -23.260 1.00 57.69 176 ILE A CA 1
ATOM 1356 C C . ILE A 1 176 ? 32.143 -0.503 -21.731 1.00 57.69 176 ILE A C 1
ATOM 1358 O O . ILE A 1 176 ? 31.036 -0.638 -21.204 1.00 57.69 176 ILE A O 1
ATOM 1362 N N . TYR A 1 177 ? 33.295 -0.473 -21.055 1.00 55.16 177 TYR A N 1
ATOM 1363 C CA . TYR A 1 177 ? 33.461 -0.408 -19.596 1.00 55.16 177 TYR A CA 1
ATOM 1364 C C . TYR A 1 177 ? 33.820 1.010 -19.164 1.00 55.16 177 TYR A C 1
ATOM 1366 O O . TYR A 1 177 ? 34.590 1.660 -19.909 1.00 55.16 177 TYR A O 1
#

Foldseek 3Di:
DDDDPPPPDPPPDDDDPDDPPQDPPDDDDDDDDDDDDDDPPPQPFDAAPPPRDTHHPVQWQDDPFDDHTHGLQVVQVQLLVCVVVLNLQAFDPPPVGRHTDDLSSNVVSYDPVSSVSSVVSVVVVPQDPVQWDFQQPPVGRDIGGNPVDPCDQWDADPGPRAIHGPVVNHHDDPDDD

InterPro domains:
  IPR001841 Zinc finger, RING-type [PS50089] (48-93)
  IPR002867 IBR domain [PF01485] (118-175)
  IPR002867 IBR domain [SM00647] (116-175)
  IPR013083 Zinc finger, RING/FYVE/PHD-type [G3DSA:3.30.40.10] (41-127)
  IPR017907 Zinc finger, RING-type, conserved site [PS00518] (66-75)
  IPR018957 Zinc finger, C3HC4 RING-type [PF00097] (48-93)
  IPR031127 E3 ubiquitin ligase RBR family [PTHR11685] (30-176)
  IPR044066 TRIAD supradomain [PS51873] (44-177)

Organism: Quercus rubra (NCBI:txid3512)

pLDDT: mean 78.8, std 23.33, range [29.66, 98.19]

Secondary structure (DSSP, 8-state):
-------------PPP----------------------------PEEPTTT--EE-GGGEE--SS----EEHHHHHHHHHHHHHTT--SPBPSSTT--PBPPHHHHTTTS-HHHHHHHHHHHHHHHS-GGGEEE-S-TTT--EEE----S---EEE-TTT--EEETTTTEE--SS--

Nearest PDB structures (foldseek):
  7yui-assembly1_B  TM=6.532E-01  e=9.641E-07  Homo sapiens
  8eaz-assembly2_B  TM=6.561E-01  e=3.523E-06  Homo sapiens
  8eb0-assembly1_A  TM=5.688E-01  e=1.287E-05  Homo sapiens
  5c9v-assembly1_A  TM=4.408E-01  e=3.094E-06  Homo sapiens
  4zyn-assembly2_B  TM=4.841E-01  e=2.227E-04  Rattus norvegicus